Protein AF-A0AAQ5YWA2-F1 (afdb_monomer)

Organism: Amphiprion ocellaris (NCBI:txid80972)

Secondary structure (DSSP, 8-state):
-HHHHHHHHHHHHHHHHHHHHHHHHHHHHHHHHHHHHHHHHHHHHHHHHHHHHHHHHHHHSPPPPPPPHHHHHHHHHHHHHHHHHHHHHHHHHHHHHHHHHHHHHHHHHHHHHHHH--TTTS-----HHHHHHHHHHHHHHHHHHHHHHHHHHHHHHHHHHHHHHHHHHHHHHHHHHHHHHHHHHSSTT----HHHHHHHHHHHHHHHHHHHHHHHHHHHHHHHHHHHHHHHHHHTTS---------S---HHHHHHHHH--S-------HHHHHHHHHHHHHHHHHHHHHHHHHHHHHHHHHHHHHHHHHHHHHHHHHHHTTS---TT---

Foldseek 3Di:
DVVVVVVVVVVVVVVVVVVVVVVVVVVVVVVVVVVVVVVVVVVVVVVVVVVVVVVVVVVPDDDDDDDDPVVVVVVVVVVVVVVVVVVVVVVVVVVVVVVVVVVVVVVVVVVCCVVVPPPPVVPPCDPPVVVVVVVVVVVVVVVVVVVVVVVVVVVVVVVVVVVVVVVVVVVVVVVVVVVVCCVCPVPPPDPPPVVVVVVVVVVVVVVVVVVVVVVVVVVVVVVVVVVVVVVVVVVVVDDDDDDDDDPDDDDPVNVVVVVPPPDPDPPPPDPVVVVVVVVVVVVVVVVVVVVVVVVVVVVVVVVVVVVVVVVVVVVVVVCVVVVVDDDPPPDD

Structure (mmCIF, N/CA/C/O backbone):
data_AF-A0AAQ5YWA2-F1
#
_entry.id   AF-A0AAQ5YWA2-F1
#
loop_
_atom_site.group_PDB
_atom_site.id
_atom_site.type_symbol
_atom_site.label_atom_id
_atom_site.label_alt_id
_atom_site.label_comp_id
_atom_site.label_asym_id
_atom_site.label_entity_id
_atom_site.label_seq_id
_atom_site.pdbx_PDB_ins_code
_atom_site.Cartn_x
_atom_site.Cartn_y
_atom_site.Cartn_z
_atom_site.occupancy
_atom_site.B_iso_or_equiv
_atom_site.auth_seq_id
_atom_site.auth_comp_id
_atom_site.auth_asym_id
_atom_site.auth_atom_id
_atom_site.pdbx_PDB_model_num
ATOM 1 N N . PHE A 1 1 ? 13.734 -41.617 -63.891 1.00 65.50 1 PHE A N 1
ATOM 2 C CA . PHE A 1 1 ? 13.573 -40.861 -65.153 1.00 65.50 1 PHE A CA 1
ATOM 3 C C . PHE A 1 1 ? 12.430 -39.832 -65.104 1.00 65.50 1 PHE A C 1
ATOM 5 O O . PHE A 1 1 ? 12.691 -38.654 -65.305 1.00 65.50 1 PHE A O 1
ATOM 12 N N . ILE A 1 2 ? 11.191 -40.211 -64.746 1.00 79.56 2 ILE A N 1
ATOM 13 C CA . ILE A 1 2 ? 10.019 -39.297 -64.726 1.00 79.56 2 ILE A CA 1
ATOM 14 C C . ILE A 1 2 ? 10.201 -38.078 -63.795 1.00 79.56 2 ILE A C 1
ATOM 16 O O . ILE A 1 2 ? 9.966 -36.947 -64.214 1.00 79.56 2 ILE A O 1
ATOM 20 N N . LYS A 1 3 ? 10.689 -38.276 -62.558 1.00 79.38 3 LYS A N 1
ATOM 21 C CA . LYS A 1 3 ? 10.923 -37.173 -61.598 1.00 79.38 3 LYS A CA 1
ATOM 22 C C . LYS A 1 3 ? 11.904 -36.112 -62.125 1.00 79.38 3 LYS A C 1
ATOM 24 O O . LYS A 1 3 ? 11.664 -34.923 -61.953 1.00 79.38 3 LYS A O 1
ATOM 29 N N . PHE A 1 4 ? 12.961 -36.531 -62.825 1.00 88.88 4 PHE A N 1
ATOM 30 C CA . PHE A 1 4 ? 13.941 -35.623 -63.432 1.00 88.88 4 PHE A CA 1
ATOM 31 C C . PHE A 1 4 ? 13.316 -34.766 -64.542 1.00 88.88 4 PHE A C 1
ATOM 33 O O . PHE A 1 4 ? 13.533 -33.557 -64.581 1.00 88.88 4 PHE A O 1
ATOM 40 N N . LEU A 1 5 ? 12.475 -35.363 -65.395 1.00 89.06 5 LEU A N 1
ATOM 41 C CA . LEU A 1 5 ? 11.783 -34.639 -66.464 1.00 89.06 5 LEU A CA 1
ATOM 42 C C . LEU A 1 5 ? 10.826 -33.568 -65.911 1.00 89.06 5 LEU A C 1
ATOM 44 O O . LEU A 1 5 ? 10.765 -32.457 -66.438 1.00 89.06 5 LEU A O 1
ATOM 48 N N . VAL A 1 6 ? 10.116 -33.884 -64.822 1.00 91.00 6 VAL A N 1
ATOM 49 C CA . VAL A 1 6 ? 9.231 -32.937 -64.123 1.00 91.00 6 VAL A CA 1
ATOM 50 C C . VAL A 1 6 ? 10.035 -31.788 -63.510 1.00 91.00 6 VAL A C 1
ATOM 52 O O . VAL A 1 6 ? 9.660 -30.629 -63.682 1.00 91.00 6 VAL A O 1
ATOM 55 N N . CYS A 1 7 ? 11.157 -32.076 -62.844 1.00 90.44 7 CYS A N 1
ATOM 56 C CA . CYS A 1 7 ? 12.042 -31.042 -62.303 1.00 90.44 7 CYS A CA 1
ATOM 57 C C . CYS A 1 7 ? 12.620 -30.140 -63.402 1.00 90.44 7 CYS A C 1
ATOM 59 O O . CYS A 1 7 ? 12.611 -28.923 -63.239 1.00 90.44 7 CYS A O 1
ATOM 61 N N . LYS A 1 8 ? 13.045 -30.706 -64.540 1.00 93.88 8 LYS A N 1
ATOM 62 C CA . LYS A 1 8 ? 13.551 -29.934 -65.685 1.00 93.88 8 LYS A CA 1
ATOM 63 C C . LYS A 1 8 ? 12.486 -28.986 -66.245 1.00 93.88 8 LYS A C 1
ATOM 65 O O . LYS A 1 8 ? 12.762 -27.806 -66.406 1.00 93.88 8 LYS A O 1
ATOM 70 N N . ARG A 1 9 ? 11.253 -29.461 -66.464 1.00 93.62 9 ARG A N 1
ATOM 71 C CA . ARG A 1 9 ? 10.143 -28.602 -66.928 1.00 93.62 9 ARG A CA 1
ATOM 72 C C . ARG A 1 9 ? 9.796 -27.498 -65.928 1.00 93.62 9 ARG A C 1
ATOM 74 O O . ARG A 1 9 ? 9.577 -26.363 -66.333 1.00 93.62 9 ARG A O 1
ATOM 81 N N . LYS A 1 10 ? 9.783 -27.806 -64.625 1.00 94.38 10 LYS A N 1
ATOM 82 C CA . LYS A 1 10 ? 9.559 -26.799 -63.573 1.00 94.38 10 LYS A CA 1
ATOM 83 C C . LYS A 1 10 ? 10.670 -25.751 -63.536 1.00 94.38 10 LYS A C 1
ATOM 85 O O . LYS A 1 10 ? 10.382 -24.586 -63.292 1.00 94.38 10 LYS A O 1
ATOM 90 N N . LEU A 1 11 ? 11.920 -26.155 -63.756 1.00 94.50 11 LEU A N 1
ATOM 91 C CA . LEU A 1 11 ? 13.048 -25.231 -63.809 1.00 94.50 11 LEU A CA 1
ATOM 92 C C . LEU A 1 11 ? 12.944 -24.296 -65.018 1.00 94.50 11 LEU A C 1
ATOM 94 O O . LEU A 1 11 ? 13.091 -23.092 -64.845 1.00 94.50 11 LEU A O 1
ATOM 98 N N . GLU A 1 12 ? 12.643 -24.825 -66.205 1.00 94.31 12 GLU A N 1
ATOM 99 C CA . GLU A 1 12 ? 12.474 -23.999 -67.409 1.00 94.31 12 GLU A CA 1
ATOM 100 C C . GLU A 1 12 ? 11.287 -23.033 -67.281 1.00 94.31 12 GLU A C 1
ATOM 102 O O . GLU A 1 12 ? 11.454 -21.839 -67.498 1.00 94.31 12 GLU A O 1
ATOM 107 N N . SER A 1 13 ? 10.138 -23.490 -66.770 1.00 95.69 13 SER A N 1
ATOM 108 C CA . SER A 1 13 ? 8.993 -22.605 -66.500 1.00 95.69 13 SER A CA 1
ATOM 109 C C . SER A 1 13 ? 9.328 -21.486 -65.501 1.00 95.69 13 SER A C 1
ATOM 111 O O . SER A 1 13 ? 8.899 -20.347 -65.676 1.00 95.69 13 SER A O 1
ATOM 113 N N . LYS A 1 14 ? 10.141 -21.770 -64.473 1.00 96.62 14 LYS A N 1
ATOM 114 C CA . LYS A 1 14 ? 10.613 -20.739 -63.534 1.00 96.62 14 LYS A CA 1
ATOM 115 C C . LYS A 1 14 ? 11.585 -19.753 -64.182 1.00 96.62 14 LYS A C 1
ATOM 117 O O . LYS A 1 14 ? 11.526 -18.571 -63.859 1.00 96.62 14 LYS A O 1
ATOM 122 N N . LYS A 1 15 ? 12.466 -20.210 -65.077 1.00 95.75 15 LYS A N 1
ATOM 123 C CA . LYS A 1 15 ? 13.364 -19.324 -65.836 1.00 95.75 15 LYS A CA 1
ATOM 124 C C . LYS A 1 15 ? 12.573 -18.391 -66.750 1.00 95.75 15 LYS A C 1
ATOM 126 O O . LYS A 1 15 ? 12.855 -17.199 -66.773 1.00 95.75 15 LYS A O 1
ATOM 131 N N . GLU A 1 16 ? 11.566 -18.911 -67.448 1.00 95.88 16 GLU A N 1
ATOM 132 C CA . GLU A 1 16 ? 10.677 -18.106 -68.292 1.00 95.88 16 GLU A CA 1
ATOM 133 C C . GLU A 1 16 ? 9.903 -17.071 -67.466 1.00 95.88 16 GLU A C 1
ATOM 135 O O . GLU A 1 16 ? 9.884 -15.896 -67.829 1.00 95.88 16 GLU A O 1
ATOM 140 N N . ALA A 1 17 ? 9.353 -17.467 -66.312 1.00 96.62 17 ALA A N 1
ATOM 141 C CA . ALA A 1 17 ? 8.679 -16.543 -65.399 1.00 96.62 17 ALA A CA 1
ATOM 142 C C . ALA A 1 17 ? 9.616 -15.433 -64.890 1.00 96.62 17 ALA A C 1
ATOM 144 O O . ALA A 1 17 ? 9.227 -14.269 -64.861 1.00 96.62 17 ALA A O 1
ATOM 145 N N . LEU A 1 18 ? 10.866 -15.763 -64.541 1.00 94.56 18 LEU A N 1
ATOM 146 C CA . LEU A 1 18 ? 11.867 -14.764 -64.151 1.00 94.56 18 LEU A CA 1
ATOM 147 C C . LEU A 1 18 ? 12.192 -13.792 -65.290 1.00 94.56 18 LEU A C 1
ATOM 149 O O . LEU A 1 18 ? 12.379 -12.605 -65.042 1.00 94.56 18 LEU A O 1
ATOM 153 N N . LEU A 1 19 ? 12.234 -14.273 -66.533 1.00 96.38 19 LEU A N 1
ATOM 154 C CA . LEU A 1 19 ? 12.505 -13.437 -67.701 1.00 96.38 19 LEU A CA 1
ATOM 155 C C . LEU A 1 19 ? 11.346 -12.463 -67.969 1.00 96.38 19 LEU A C 1
ATOM 157 O O . LEU A 1 19 ? 11.588 -11.299 -68.281 1.00 96.38 19 LEU A O 1
ATOM 161 N N . ILE A 1 20 ? 10.099 -12.913 -67.792 1.00 96.94 20 ILE A N 1
ATOM 162 C CA . ILE A 1 20 ? 8.907 -12.053 -67.872 1.00 96.94 20 ILE A CA 1
ATOM 163 C C . ILE A 1 20 ? 8.950 -10.985 -66.774 1.00 96.94 20 ILE A C 1
ATOM 165 O O . ILE A 1 20 ? 8.874 -9.801 -67.086 1.00 96.94 20 ILE A O 1
ATOM 169 N N . LEU A 1 21 ? 9.174 -11.383 -65.519 1.00 95.88 21 LEU A N 1
ATOM 170 C CA . LEU A 1 21 ? 9.256 -10.447 -64.393 1.00 95.88 21 LEU A CA 1
ATOM 171 C C . LEU A 1 21 ? 10.398 -9.435 -64.551 1.00 95.88 21 LEU A C 1
ATOM 173 O O . LEU A 1 21 ? 10.239 -8.273 -64.192 1.00 95.88 21 LEU A O 1
ATOM 177 N N . SER A 1 22 ? 11.539 -9.845 -65.113 1.00 94.81 22 SER A N 1
ATOM 178 C CA . SER A 1 22 ? 12.639 -8.923 -65.413 1.00 94.81 22 SER A CA 1
ATOM 179 C C . SER A 1 22 ? 12.220 -7.869 -66.438 1.00 94.81 22 SER A C 1
ATOM 181 O O . SER A 1 22 ? 12.498 -6.692 -66.241 1.00 94.81 22 SER A O 1
ATOM 183 N N . LYS A 1 23 ? 11.511 -8.269 -67.503 1.00 96.75 23 LYS A N 1
ATOM 184 C CA . LYS A 1 23 ? 10.999 -7.328 -68.510 1.00 96.75 23 LYS A CA 1
ATOM 185 C C . LYS A 1 23 ? 9.967 -6.367 -67.921 1.00 96.75 23 LYS A C 1
ATOM 187 O O . LYS A 1 23 ? 10.030 -5.177 -68.203 1.00 96.75 23 LYS A O 1
ATOM 192 N N . GLU A 1 24 ? 9.052 -6.874 -67.094 1.00 96.88 24 GLU A N 1
ATOM 193 C CA . GLU A 1 24 ? 8.046 -6.053 -66.409 1.00 96.88 24 GLU A CA 1
ATOM 194 C C . GLU A 1 24 ? 8.689 -5.050 -65.441 1.00 96.88 24 GLU A C 1
ATOM 196 O O . GLU A 1 24 ? 8.259 -3.896 -65.351 1.00 96.88 24 GLU A O 1
ATOM 201 N N . LEU A 1 25 ? 9.758 -5.460 -64.751 1.00 95.19 25 LEU A N 1
ATOM 202 C CA . LEU A 1 25 ? 10.535 -4.585 -63.881 1.00 95.19 25 LEU A CA 1
ATOM 203 C C . LEU A 1 25 ? 11.218 -3.468 -64.679 1.00 95.19 25 LEU A C 1
ATOM 205 O O . LEU A 1 25 ? 11.165 -2.312 -64.258 1.00 95.19 25 LEU A O 1
ATOM 209 N N . ASP A 1 26 ? 11.812 -3.791 -65.828 1.00 95.50 26 ASP A N 1
ATOM 210 C CA . ASP A 1 26 ? 12.453 -2.801 -66.697 1.00 95.50 26 ASP A CA 1
ATOM 211 C C . ASP A 1 26 ? 11.437 -1.772 -67.215 1.00 95.50 26 ASP A C 1
ATOM 213 O O . ASP A 1 26 ? 11.699 -0.568 -67.172 1.00 95.50 26 ASP A O 1
ATOM 217 N N . THR A 1 27 ? 10.241 -2.210 -67.626 1.00 96.06 27 THR A N 1
ATOM 218 C CA . THR A 1 27 ? 9.158 -1.291 -68.019 1.00 96.06 27 THR A CA 1
ATOM 219 C C . THR A 1 27 ? 8.698 -0.409 -66.860 1.00 96.06 27 THR A C 1
ATOM 221 O O . THR A 1 27 ? 8.610 0.807 -67.024 1.00 96.06 27 THR A O 1
ATOM 224 N N . CYS A 1 28 ? 8.509 -0.971 -65.660 1.00 94.69 28 CYS A N 1
ATOM 225 C CA . CYS A 1 28 ? 8.139 -0.191 -64.473 1.00 94.69 28 CYS A CA 1
ATOM 226 C C . CYS A 1 28 ? 9.194 0.877 -64.133 1.00 94.69 28 CYS A C 1
ATOM 228 O O . CYS A 1 28 ? 8.865 1.987 -63.707 1.00 94.69 28 CYS A O 1
ATOM 230 N N . GLN A 1 29 ? 10.480 0.556 -64.307 1.00 92.12 29 GLN A N 1
ATOM 231 C CA . GLN A 1 29 ? 11.566 1.509 -64.076 1.00 92.12 29 GLN A CA 1
ATOM 232 C C . GLN A 1 29 ? 11.548 2.649 -65.098 1.00 92.12 29 GLN A C 1
ATOM 234 O O . GLN A 1 29 ? 11.692 3.809 -64.705 1.00 92.12 29 GLN A O 1
ATOM 239 N N . GLN A 1 30 ? 11.314 2.344 -66.376 1.00 95.88 30 GLN A N 1
ATOM 240 C CA . GLN A 1 30 ? 11.194 3.358 -67.426 1.00 95.88 30 GLN A CA 1
ATOM 241 C C . GLN A 1 30 ? 10.011 4.300 -67.178 1.00 95.88 30 GLN A C 1
ATOM 243 O O . GLN A 1 30 ? 10.173 5.518 -67.267 1.00 95.88 30 GLN A O 1
ATOM 248 N N . GLU A 1 31 ? 8.845 3.765 -66.810 1.00 96.19 31 GLU A N 1
ATOM 249 C CA . GLU A 1 31 ? 7.662 4.566 -66.472 1.00 96.19 31 GLU A CA 1
ATOM 250 C C . GLU A 1 31 ? 7.929 5.494 -65.282 1.00 96.19 31 GLU A C 1
ATOM 252 O O . GLU A 1 31 ? 7.675 6.700 -65.351 1.00 96.19 31 GLU A O 1
ATOM 257 N N . ARG A 1 32 ? 8.526 4.969 -64.204 1.00 96.31 32 ARG A N 1
ATOM 258 C CA . ARG A 1 32 ? 8.934 5.771 -63.041 1.00 96.31 32 ARG A CA 1
ATOM 259 C C . ARG A 1 32 ? 9.845 6.928 -63.453 1.00 96.31 32 ARG A C 1
ATOM 261 O O . ARG A 1 32 ? 9.664 8.055 -62.981 1.00 96.31 32 ARG A O 1
ATOM 268 N N . ASP A 1 33 ? 10.829 6.659 -64.302 1.00 96.00 33 ASP A N 1
ATOM 269 C CA . ASP A 1 33 ? 11.807 7.662 -64.715 1.00 96.00 33 ASP A CA 1
ATOM 270 C C . ASP A 1 33 ? 11.173 8.730 -65.620 1.00 96.00 33 ASP A C 1
ATOM 272 O O . ASP A 1 33 ? 11.456 9.922 -65.451 1.00 96.00 33 ASP A O 1
ATOM 276 N N . GLN A 1 34 ? 10.225 8.349 -66.483 1.00 97.00 34 GLN A N 1
ATOM 277 C CA . GLN A 1 34 ? 9.410 9.297 -67.247 1.00 97.00 34 GLN A CA 1
ATOM 278 C C . GLN A 1 34 ? 8.560 10.197 -66.340 1.00 97.00 34 GLN A C 1
ATOM 280 O O . GLN A 1 34 ? 8.584 11.423 -66.494 1.00 97.00 34 GLN A O 1
ATOM 285 N N . TYR A 1 35 ? 7.854 9.632 -65.356 1.00 96.06 35 TYR A N 1
ATOM 286 C CA . TYR A 1 35 ? 7.046 10.428 -64.426 1.00 96.06 35 TYR A CA 1
ATOM 287 C C . TYR A 1 35 ? 7.898 11.394 -63.602 1.00 96.06 35 TYR A C 1
ATOM 289 O O . TYR A 1 35 ? 7.518 12.550 -63.395 1.00 96.06 35 TYR A O 1
ATOM 297 N N . LYS A 1 36 ? 9.087 10.959 -63.177 1.00 96.31 36 LYS A N 1
ATOM 298 C CA . LYS A 1 36 ? 10.039 11.812 -62.461 1.00 96.31 36 LYS A CA 1
ATOM 299 C C . LYS A 1 36 ? 10.497 12.992 -63.321 1.00 96.31 36 LYS A C 1
ATOM 301 O O . LYS A 1 36 ? 1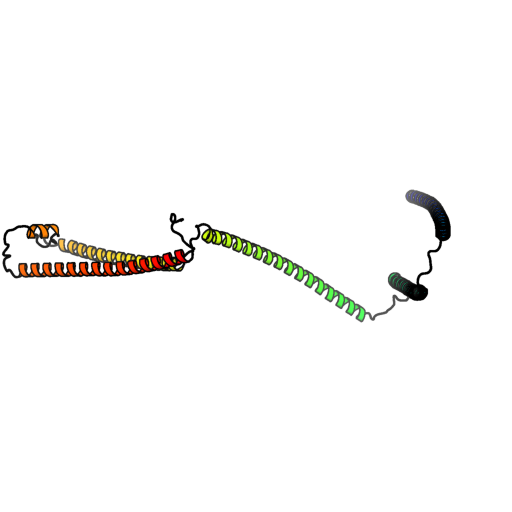0.560 14.119 -62.825 1.00 96.31 36 LYS A O 1
ATOM 306 N N . LEU A 1 37 ? 10.776 12.759 -64.605 1.00 96.62 37 LEU A N 1
ATOM 307 C CA . LEU A 1 37 ? 11.138 13.820 -65.543 1.00 96.62 37 LEU A CA 1
ATOM 308 C C . LEU A 1 37 ? 9.988 14.820 -65.733 1.00 96.62 37 LEU A C 1
ATOM 310 O O . LEU A 1 37 ? 10.206 16.028 -65.630 1.00 96.62 37 LEU A O 1
ATOM 314 N N . MET A 1 38 ? 8.763 14.334 -65.941 1.00 96.12 38 MET A N 1
ATOM 315 C CA . MET A 1 38 ? 7.580 15.182 -66.119 1.00 96.12 38 MET A CA 1
ATOM 316 C C . MET A 1 38 ? 7.309 16.054 -64.882 1.00 96.12 38 MET A C 1
ATOM 318 O O . MET A 1 38 ? 7.043 17.252 -65.007 1.00 96.12 38 MET A O 1
ATOM 322 N N . ALA A 1 39 ? 7.444 15.486 -63.680 1.00 93.25 39 ALA A N 1
ATOM 323 C CA . ALA A 1 39 ? 7.298 16.225 -62.427 1.00 93.25 39 ALA A CA 1
ATOM 324 C C . ALA A 1 39 ? 8.344 17.346 -62.288 1.00 93.25 39 ALA A C 1
ATOM 326 O O . ALA A 1 39 ? 8.015 18.456 -61.858 1.00 93.25 39 ALA A O 1
ATOM 327 N N . ASN A 1 40 ? 9.592 17.085 -62.691 1.00 94.00 40 ASN A N 1
ATOM 328 C CA . ASN A 1 40 ? 10.654 18.091 -62.676 1.00 94.00 40 ASN A CA 1
ATOM 329 C C . ASN A 1 40 ? 10.377 19.227 -63.669 1.00 94.00 40 ASN A C 1
ATOM 331 O O . ASN A 1 40 ? 10.446 20.394 -63.286 1.00 94.00 40 ASN A O 1
ATOM 335 N N . GLN A 1 41 ? 9.968 18.905 -64.899 1.00 95.06 41 GLN A N 1
ATOM 336 C CA . GLN A 1 41 ? 9.602 19.913 -65.901 1.00 95.06 41 GLN A CA 1
ATOM 337 C C . GLN A 1 41 ? 8.435 20.794 -65.433 1.00 95.06 41 GLN A C 1
ATOM 339 O O . GLN A 1 41 ? 8.458 22.016 -65.603 1.00 95.06 41 GLN A O 1
ATOM 344 N N . LEU A 1 42 ? 7.414 20.201 -64.803 1.00 93.94 42 LEU A N 1
ATOM 345 C CA . LEU A 1 42 ? 6.287 20.955 -64.254 1.00 93.94 42 LEU A CA 1
ATOM 346 C C . LEU A 1 42 ? 6.734 21.889 -63.119 1.00 93.94 42 LEU A C 1
ATOM 348 O O . LEU A 1 42 ? 6.318 23.050 -63.066 1.00 93.94 42 LEU A O 1
ATOM 352 N N . ARG A 1 43 ? 7.620 21.406 -62.239 1.00 92.94 43 ARG A N 1
ATOM 353 C CA . ARG A 1 43 ? 8.192 22.199 -61.144 1.00 92.94 43 ARG A CA 1
ATOM 354 C C . ARG A 1 43 ? 8.990 23.393 -61.672 1.00 92.94 43 ARG A C 1
ATOM 356 O O . ARG A 1 43 ? 8.816 24.497 -61.156 1.00 92.94 43 ARG A O 1
ATOM 363 N N . GLU A 1 44 ? 9.812 23.206 -62.702 1.00 92.62 44 GLU A N 1
ATOM 364 C CA . GLU A 1 44 ? 10.573 24.291 -63.336 1.00 92.62 44 GLU A CA 1
ATOM 365 C C . GLU A 1 44 ? 9.657 25.346 -63.961 1.00 92.62 44 GLU A C 1
ATOM 367 O O . GLU A 1 44 ? 9.824 26.541 -63.703 1.00 92.62 44 GLU A O 1
ATOM 372 N N . ARG A 1 45 ? 8.628 24.921 -64.708 1.00 93.19 45 ARG A N 1
ATOM 373 C CA . ARG A 1 45 ? 7.633 25.844 -65.279 1.00 93.19 45 ARG A CA 1
ATOM 374 C C . ARG A 1 45 ? 6.933 26.659 -64.196 1.00 93.19 45 ARG A C 1
ATOM 376 O O . ARG A 1 45 ? 6.809 27.876 -64.332 1.00 93.19 45 ARG A O 1
ATOM 383 N N . HIS A 1 46 ? 6.521 26.014 -63.105 1.00 92.50 46 HIS A N 1
ATOM 384 C CA . HIS A 1 46 ? 5.869 26.697 -61.990 1.00 92.50 46 HIS A CA 1
ATOM 385 C C . HIS A 1 46 ? 6.799 27.720 -61.319 1.00 92.50 46 HIS A C 1
ATOM 387 O O . HIS A 1 46 ? 6.388 28.848 -61.041 1.00 92.50 46 HIS A O 1
ATOM 393 N N . GLN A 1 47 ? 8.072 27.372 -61.102 1.00 90.12 47 GLN A N 1
ATOM 394 C CA . GLN A 1 47 ? 9.059 28.307 -60.556 1.00 90.12 47 GLN A CA 1
ATOM 395 C C . GLN A 1 47 ? 9.314 29.498 -61.488 1.00 90.12 47 GLN A C 1
ATOM 397 O O . GLN A 1 47 ? 9.385 30.634 -61.012 1.00 90.12 47 GLN A O 1
ATOM 402 N N . GLY A 1 48 ? 9.404 29.266 -62.800 1.00 89.44 48 GLY A N 1
ATOM 403 C CA . GLY A 1 48 ? 9.538 30.329 -63.797 1.00 89.44 48 GLY A CA 1
ATOM 404 C C . GLY A 1 48 ? 8.352 31.296 -63.778 1.00 89.44 48 GLY A C 1
ATOM 405 O O . GLY A 1 48 ? 8.543 32.511 -63.758 1.00 89.44 48 GLY A O 1
ATOM 406 N N . LEU A 1 49 ? 7.127 30.770 -63.694 1.00 87.81 49 LEU A N 1
ATOM 407 C CA . LEU A 1 49 ? 5.911 31.582 -63.606 1.00 87.81 49 LEU A CA 1
ATOM 408 C C . LEU A 1 49 ? 5.865 32.402 -62.308 1.00 87.81 49 LEU A C 1
ATOM 410 O O . LEU A 1 49 ? 5.551 33.590 -62.329 1.00 87.81 49 LEU A O 1
ATOM 414 N N . LYS A 1 50 ? 6.257 31.793 -61.183 1.00 87.25 50 LYS A N 1
ATOM 415 C CA . LYS A 1 50 ? 6.338 32.461 -59.878 1.00 87.25 50 LYS A CA 1
ATOM 416 C C . LYS A 1 50 ? 7.351 33.609 -59.874 1.00 87.25 50 LYS A C 1
ATOM 418 O O . LYS A 1 50 ? 7.087 34.632 -59.247 1.00 87.25 50 LYS A O 1
ATOM 423 N N . LYS A 1 51 ? 8.490 33.462 -60.563 1.00 87.00 51 LYS A N 1
ATOM 424 C CA . LYS A 1 51 ? 9.468 34.551 -60.740 1.00 87.00 51 LYS A CA 1
ATOM 425 C C . LYS A 1 51 ? 8.878 35.701 -61.554 1.00 87.00 51 LYS A C 1
ATOM 427 O O . LYS A 1 51 ? 8.874 36.823 -61.061 1.00 87.00 51 LYS A O 1
ATOM 432 N N . LYS A 1 52 ? 8.274 35.409 -62.712 1.00 85.75 52 LYS A N 1
ATOM 433 C CA . LYS A 1 52 ? 7.608 36.425 -63.547 1.00 85.75 52 LYS A CA 1
ATOM 434 C C . LYS A 1 52 ? 6.515 37.182 -62.786 1.00 85.75 52 LYS A C 1
ATOM 436 O O . LYS A 1 52 ? 6.420 38.396 -62.896 1.00 85.75 52 LYS A O 1
ATOM 441 N N . TYR A 1 53 ? 5.724 36.483 -61.969 1.00 78.25 53 TYR A N 1
ATOM 442 C CA . TYR A 1 53 ? 4.687 37.111 -61.144 1.00 78.25 53 TYR A CA 1
ATOM 443 C C . TYR A 1 53 ? 5.273 38.045 -60.073 1.00 78.25 53 TYR A C 1
ATOM 445 O O . TYR A 1 53 ? 4.747 39.130 -59.844 1.00 78.25 53 TYR A O 1
ATOM 453 N N . ARG A 1 54 ? 6.396 37.667 -59.442 1.00 77.88 54 ARG A N 1
ATOM 454 C CA . ARG A 1 54 ? 7.109 38.538 -58.490 1.00 77.88 54 ARG A CA 1
ATOM 455 C C . ARG A 1 54 ? 7.701 39.774 -59.162 1.00 77.88 54 ARG A C 1
ATOM 457 O O . ARG A 1 54 ? 7.626 40.852 -58.586 1.00 77.88 54 ARG A O 1
ATOM 464 N N . GLU A 1 55 ? 8.262 39.622 -60.357 1.00 77.31 55 GLU A N 1
ATOM 465 C CA . GLU A 1 55 ? 8.785 40.743 -61.148 1.00 77.31 55 GLU A CA 1
ATOM 466 C C . GLU A 1 55 ? 7.664 41.706 -61.565 1.00 77.31 55 GLU A C 1
ATOM 468 O O . GLU A 1 55 ? 7.832 42.916 -61.435 1.00 77.31 55 GLU A O 1
ATOM 473 N N . LEU A 1 56 ? 6.488 41.194 -61.954 1.00 75.75 56 LEU A N 1
ATOM 474 C CA . LEU A 1 56 ? 5.313 42.030 -62.229 1.00 75.75 56 LEU A CA 1
ATOM 475 C C . LEU A 1 56 ? 4.841 42.799 -60.987 1.00 75.75 56 LEU A C 1
ATOM 477 O O . LEU A 1 56 ? 4.556 43.988 -61.081 1.00 75.75 56 LEU A O 1
ATOM 481 N N . ILE A 1 57 ? 4.778 42.140 -59.823 1.00 71.75 57 ILE A N 1
ATOM 482 C CA . ILE A 1 57 ? 4.413 42.794 -58.555 1.00 71.75 57 ILE A CA 1
ATOM 483 C C . ILE A 1 57 ? 5.407 43.910 -58.216 1.00 71.75 57 ILE A C 1
ATOM 485 O O . ILE A 1 57 ? 4.987 44.988 -57.814 1.00 71.75 57 ILE A O 1
ATOM 489 N N . LEU A 1 58 ? 6.708 43.677 -58.406 1.00 66.75 58 LEU A N 1
ATOM 490 C CA . LEU A 1 58 ? 7.740 44.695 -58.187 1.00 66.75 58 LEU A CA 1
ATOM 491 C C . LEU A 1 58 ? 7.588 45.899 -59.129 1.00 66.75 58 LEU A C 1
ATOM 493 O O . LEU A 1 58 ? 7.890 47.014 -58.718 1.00 66.75 58 LEU A O 1
ATOM 497 N N . PHE A 1 59 ? 7.095 45.694 -60.353 1.00 64.31 59 PHE A N 1
ATOM 498 C CA . PHE A 1 59 ? 6.853 46.775 -61.314 1.00 64.31 59 PHE A CA 1
ATOM 499 C C . PHE A 1 59 ? 5.545 47.544 -61.049 1.00 64.31 59 PHE A C 1
ATOM 501 O O . PHE A 1 59 ? 5.441 48.717 -61.397 1.00 64.31 59 PHE A O 1
ATOM 508 N N . LEU A 1 60 ? 4.547 46.906 -60.421 1.00 62.97 60 LEU A N 1
ATOM 509 C CA . LEU A 1 60 ? 3.250 47.516 -60.094 1.00 62.97 60 LEU A CA 1
ATOM 510 C C . LEU A 1 60 ? 3.241 48.345 -58.800 1.00 62.97 60 LEU A C 1
ATOM 512 O O . LEU A 1 60 ? 2.228 48.981 -58.516 1.00 62.97 60 LEU A O 1
ATOM 516 N N . ILE A 1 61 ? 4.317 48.342 -58.008 1.00 59.50 61 ILE A N 1
ATOM 517 C CA . ILE A 1 61 ? 4.409 49.121 -56.766 1.00 59.50 61 ILE A CA 1
ATOM 518 C C . ILE A 1 61 ? 5.128 50.447 -57.070 1.00 59.50 61 ILE A C 1
ATOM 520 O O . ILE A 1 61 ? 6.344 50.437 -57.272 1.00 59.50 61 ILE A O 1
ATOM 524 N N . PRO A 1 62 ? 4.441 51.608 -57.072 1.00 55.00 62 PRO A N 1
ATOM 525 C CA . PRO A 1 62 ? 5.123 52.895 -57.077 1.00 55.00 62 PRO A CA 1
ATOM 526 C C . PRO A 1 62 ? 5.892 53.034 -55.760 1.00 55.00 62 PRO A C 1
ATOM 528 O O . PRO A 1 62 ? 5.327 52.839 -54.683 1.00 55.00 62 PRO A O 1
ATOM 531 N N . SER A 1 63 ? 7.187 53.344 -55.842 1.00 58.94 63 SER A N 1
ATOM 532 C CA . SER A 1 63 ? 8.043 53.511 -54.662 1.00 58.94 63 SER A CA 1
ATOM 533 C C . SER A 1 63 ? 7.455 54.548 -53.689 1.00 58.94 63 SER A C 1
ATOM 535 O O . SER A 1 63 ? 7.218 55.684 -54.106 1.00 58.94 63 SER A O 1
ATOM 537 N N . PRO A 1 64 ? 7.267 54.221 -52.395 1.00 54.19 64 PRO A N 1
ATOM 538 C CA . PRO A 1 64 ? 6.922 55.211 -51.376 1.00 54.19 64 PRO A CA 1
ATOM 539 C C . PRO A 1 64 ? 8.148 56.089 -51.014 1.00 54.19 64 PRO A C 1
ATOM 541 O O . PRO A 1 64 ? 9.281 55.720 -51.347 1.00 54.19 64 PRO A O 1
ATOM 544 N N . PRO A 1 65 ? 7.945 57.268 -50.384 1.00 55.56 65 PRO A N 1
ATOM 545 C CA . PRO A 1 65 ? 8.970 58.307 -50.219 1.00 55.56 65 PRO A CA 1
ATOM 546 C C . PRO A 1 65 ? 10.095 57.895 -49.248 1.00 55.56 65 PRO A C 1
ATOM 548 O O . PRO A 1 65 ? 9.911 56.981 -48.440 1.00 55.56 65 PRO A O 1
ATOM 551 N N . PRO A 1 66 ? 11.272 58.553 -49.301 1.00 53.16 66 PRO A N 1
ATOM 552 C CA . PRO A 1 66 ? 12.456 58.106 -48.572 1.00 53.16 66 PRO A CA 1
ATOM 553 C C . PRO A 1 66 ? 12.309 58.317 -47.057 1.00 53.16 66 PRO A C 1
ATOM 555 O O . PRO A 1 66 ? 12.236 59.444 -46.573 1.00 53.16 66 PRO A O 1
ATOM 558 N N . ALA A 1 67 ? 12.320 57.219 -46.300 1.00 57.62 67 ALA A N 1
ATOM 559 C CA . ALA A 1 67 ? 12.558 57.215 -44.854 1.00 57.62 67 ALA A CA 1
ATOM 560 C C . ALA A 1 67 ? 14.075 57.396 -44.566 1.00 57.62 67 ALA A C 1
ATOM 562 O O . ALA A 1 67 ? 14.889 57.218 -45.480 1.00 57.62 67 ALA A O 1
ATOM 563 N N . PRO A 1 68 ? 14.501 57.773 -43.341 1.00 53.88 68 PRO A N 1
ATOM 564 C CA . PRO A 1 68 ? 15.831 58.331 -43.093 1.00 53.88 68 PRO A CA 1
ATOM 565 C C . PRO A 1 68 ? 16.929 57.326 -43.461 1.00 53.88 68 PRO A C 1
ATOM 567 O O . PRO A 1 68 ? 17.030 56.242 -42.880 1.00 53.88 68 PRO A O 1
ATOM 570 N N . GLN A 1 69 ? 17.761 57.702 -44.438 1.00 59.22 69 GLN A N 1
ATOM 571 C CA . GLN A 1 69 ? 18.750 56.838 -45.101 1.00 59.22 69 GLN A CA 1
ATOM 572 C C . GLN A 1 69 ? 19.730 56.155 -44.131 1.00 59.22 69 GLN A C 1
ATOM 574 O O . GLN A 1 69 ? 20.251 55.084 -44.438 1.00 59.22 69 GLN A O 1
ATOM 579 N N . VAL A 1 70 ? 19.934 56.723 -42.939 1.00 58.09 70 VAL A N 1
ATOM 580 C CA . VAL A 1 70 ? 20.840 56.186 -41.914 1.00 58.09 70 VAL A CA 1
ATOM 581 C C . VAL A 1 70 ? 20.331 54.860 -41.323 1.00 58.09 70 VAL A C 1
ATOM 583 O O . VAL A 1 70 ? 21.137 53.985 -41.021 1.00 58.09 70 VAL A O 1
ATOM 586 N N . ASN A 1 71 ? 19.010 54.652 -41.230 1.00 67.88 71 ASN A N 1
ATOM 587 C CA . ASN A 1 71 ? 18.440 53.451 -40.599 1.00 67.88 71 ASN A CA 1
ATOM 588 C C . ASN A 1 71 ? 18.272 52.282 -41.592 1.00 67.88 71 ASN A C 1
ATOM 590 O O . ASN A 1 71 ? 18.560 51.129 -41.277 1.00 67.88 71 ASN A O 1
ATOM 594 N N . LEU A 1 72 ? 17.891 52.580 -42.840 1.00 73.62 72 LEU A N 1
ATOM 595 C CA . LEU A 1 72 ? 17.765 51.564 -43.891 1.00 73.62 72 LEU A CA 1
ATOM 596 C C . LEU A 1 72 ? 19.132 51.037 -44.347 1.00 73.62 72 LEU A C 1
ATOM 598 O O . LEU A 1 72 ? 19.287 49.834 -44.545 1.00 73.62 72 LEU A O 1
ATOM 602 N N . ALA A 1 73 ? 20.138 51.909 -44.481 1.00 78.62 73 ALA A N 1
ATOM 603 C CA . ALA A 1 73 ? 21.485 51.478 -44.847 1.00 78.62 73 ALA A CA 1
ATOM 604 C C . ALA A 1 73 ? 22.093 50.550 -43.782 1.00 78.62 73 ALA A C 1
ATOM 606 O O . ALA A 1 73 ? 22.716 49.549 -44.137 1.00 78.62 73 ALA A O 1
ATOM 607 N N . GLN A 1 74 ? 21.872 50.838 -42.493 1.00 81.25 74 GLN A N 1
ATOM 608 C CA . GLN A 1 74 ? 22.305 49.960 -41.406 1.00 81.25 74 GLN A CA 1
ATOM 609 C C . GLN A 1 74 ? 21.566 48.619 -41.445 1.00 81.25 74 GLN A C 1
ATOM 611 O O . GLN A 1 74 ? 22.218 47.582 -41.483 1.00 81.25 74 GLN A O 1
ATOM 616 N N . LEU A 1 75 ? 20.234 48.624 -41.570 1.00 82.88 75 LEU A N 1
ATOM 617 C CA . LEU A 1 75 ? 19.443 47.392 -41.647 1.00 82.88 75 LEU A CA 1
ATOM 618 C C . LEU A 1 75 ? 19.843 46.510 -42.843 1.00 82.88 75 LEU A C 1
ATOM 620 O O . LEU A 1 75 ? 19.894 45.285 -42.726 1.00 82.88 75 LEU A O 1
ATOM 624 N N . LEU A 1 76 ? 20.164 47.121 -43.989 1.00 85.12 76 LEU A N 1
ATOM 625 C CA . LEU A 1 76 ? 20.661 46.413 -45.168 1.00 85.12 76 LEU A CA 1
ATOM 626 C C . LEU A 1 76 ? 22.057 45.825 -44.935 1.00 85.12 76 LEU A C 1
ATOM 628 O O . LEU A 1 76 ? 22.280 44.670 -45.306 1.00 85.12 76 LEU A O 1
ATOM 632 N N . ARG A 1 77 ? 22.972 46.566 -44.294 1.00 86.31 77 ARG A N 1
ATOM 633 C CA . ARG A 1 77 ? 24.291 46.044 -43.895 1.00 86.31 77 ARG A CA 1
ATOM 634 C C . ARG A 1 77 ? 24.150 44.865 -42.938 1.00 86.31 77 ARG A C 1
ATOM 636 O O . ARG A 1 77 ? 24.675 43.800 -43.247 1.00 86.31 77 ARG A O 1
ATOM 643 N N . ASP A 1 78 ? 23.343 45.005 -41.892 1.00 87.88 78 ASP A N 1
ATOM 644 C CA . ASP A 1 78 ? 23.092 43.949 -40.908 1.00 87.88 78 ASP A CA 1
ATOM 645 C C . ASP A 1 78 ? 22.428 42.725 -41.555 1.00 87.88 78 ASP A C 1
ATOM 647 O O . ASP A 1 78 ? 22.727 41.586 -41.205 1.00 87.88 78 ASP A O 1
ATOM 651 N N . SER A 1 79 ? 21.520 42.928 -42.519 1.00 87.56 79 SER A N 1
ATOM 652 C CA . SER A 1 79 ? 20.900 41.824 -43.265 1.00 87.56 79 SER A CA 1
ATOM 653 C C . SER A 1 79 ? 21.905 41.095 -44.159 1.00 87.56 79 SER A C 1
ATOM 655 O O . SER A 1 79 ? 21.869 39.869 -44.255 1.00 87.56 79 SER A O 1
ATOM 657 N N . ARG A 1 80 ? 22.837 41.832 -44.779 1.00 91.31 80 ARG A N 1
ATOM 658 C CA . ARG A 1 80 ? 23.896 41.275 -45.626 1.00 91.31 80 ARG A CA 1
ATOM 659 C C . ARG A 1 80 ? 24.937 40.535 -44.793 1.00 91.31 80 ARG A C 1
ATOM 661 O O . ARG A 1 80 ? 25.453 39.520 -45.24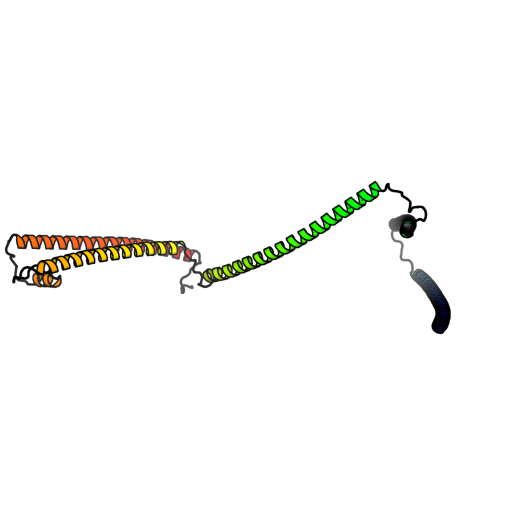7 1.00 91.31 80 ARG A O 1
ATOM 668 N N . GLU A 1 81 ? 25.236 41.026 -43.599 1.00 92.19 81 GLU A N 1
ATOM 669 C CA . GLU A 1 81 ? 26.146 40.385 -42.653 1.00 92.19 81 GLU A CA 1
ATOM 670 C C . GLU A 1 81 ? 25.542 39.101 -42.081 1.00 92.19 81 GLU A C 1
ATOM 672 O O . GLU A 1 81 ? 26.172 38.051 -42.171 1.00 92.19 81 GLU A O 1
ATOM 677 N N . ARG A 1 82 ? 24.267 39.129 -41.670 1.00 91.44 82 ARG A N 1
ATOM 678 C CA . ARG A 1 82 ? 23.516 37.915 -41.305 1.00 91.44 82 ARG A CA 1
ATOM 679 C C . ARG A 1 82 ? 23.456 36.900 -42.445 1.00 91.44 82 ARG A C 1
ATOM 681 O O . ARG A 1 82 ? 23.627 35.709 -42.217 1.00 91.44 82 ARG A O 1
ATOM 688 N N . ALA A 1 83 ? 23.259 37.349 -43.685 1.00 91.00 83 ALA A N 1
ATOM 689 C CA . ALA A 1 83 ? 23.272 36.457 -44.844 1.00 91.00 83 ALA A CA 1
ATOM 690 C C . ALA A 1 83 ? 24.653 35.821 -45.091 1.00 91.00 83 ALA A C 1
ATOM 692 O O . ALA A 1 83 ? 24.718 34.675 -45.529 1.00 91.00 83 ALA A O 1
ATOM 693 N N . LYS A 1 84 ? 25.753 36.535 -44.808 1.00 94.38 84 LYS A N 1
ATOM 694 C CA . LYS A 1 84 ? 27.113 35.977 -44.877 1.00 94.38 84 LYS A CA 1
ATOM 695 C C . LYS A 1 84 ? 27.361 34.953 -43.770 1.00 94.38 84 LYS A C 1
ATOM 697 O O . LYS A 1 84 ? 27.820 33.865 -44.088 1.00 94.38 84 LYS A O 1
ATOM 702 N N . GLN A 1 85 ? 26.991 35.272 -42.530 1.00 94.19 85 GLN A N 1
ATOM 703 C CA . GLN A 1 85 ? 27.104 34.355 -41.389 1.00 94.19 85 GLN A CA 1
ATOM 704 C C . GLN A 1 85 ? 26.330 33.059 -41.649 1.00 94.19 85 GLN A C 1
ATOM 706 O O . GLN A 1 85 ? 26.898 31.977 -41.579 1.00 94.19 85 GLN A O 1
ATOM 711 N N . LEU A 1 86 ? 25.074 33.161 -42.094 1.00 93.75 86 LEU A N 1
ATOM 712 C CA . LEU A 1 86 ? 24.276 31.993 -42.474 1.00 93.75 86 LEU A CA 1
ATOM 713 C C . LEU A 1 86 ? 24.902 31.203 -43.632 1.00 93.75 86 LEU A C 1
ATOM 715 O O . LEU A 1 86 ? 24.807 29.980 -43.668 1.00 93.75 86 LEU A O 1
ATOM 719 N N . ALA A 1 87 ? 25.544 31.868 -44.597 1.00 94.50 87 ALA A N 1
ATOM 720 C CA . ALA A 1 87 ? 26.232 31.176 -45.686 1.00 94.50 87 ALA A CA 1
ATOM 721 C C . ALA A 1 87 ? 27.484 30.422 -45.203 1.00 94.50 87 ALA A C 1
ATOM 723 O O . ALA A 1 87 ? 27.797 29.359 -45.739 1.00 94.50 87 ALA A O 1
ATOM 724 N N . GLU A 1 88 ? 28.195 30.957 -44.212 1.00 95.50 88 GLU A N 1
ATOM 725 C CA . GLU A 1 88 ? 29.324 30.291 -43.556 1.00 95.50 88 GLU A CA 1
ATOM 726 C C . GLU A 1 88 ? 28.851 29.107 -42.707 1.00 95.50 88 GLU A C 1
ATOM 728 O O . GLU A 1 88 ? 29.381 28.010 -42.870 1.00 95.50 88 GLU A O 1
ATOM 733 N N . GLU A 1 89 ? 27.784 29.272 -41.922 1.00 95.56 89 GLU A N 1
ATOM 734 C CA . GLU A 1 89 ? 27.156 28.182 -41.163 1.00 95.56 89 GLU A CA 1
ATOM 735 C C . GLU A 1 89 ? 26.673 27.057 -42.082 1.00 95.56 89 GLU A C 1
ATOM 737 O O . GLU A 1 89 ? 26.901 25.883 -41.806 1.00 95.56 89 GLU A O 1
ATOM 742 N N . VAL A 1 90 ? 26.050 27.385 -43.219 1.00 95.88 90 VAL A N 1
ATOM 743 C CA . VAL A 1 90 ? 25.641 26.375 -44.205 1.00 95.88 90 VAL A CA 1
ATOM 744 C C . VAL A 1 90 ? 26.854 25.623 -44.748 1.00 95.88 90 VAL A C 1
ATOM 746 O O . VAL A 1 90 ? 26.789 24.401 -44.863 1.00 95.88 90 VAL A O 1
ATOM 749 N N . LYS A 1 91 ? 27.963 26.312 -45.048 1.00 96.62 91 LYS A N 1
ATOM 750 C CA . LYS A 1 91 ? 29.203 25.654 -45.492 1.00 96.62 91 LYS A CA 1
ATOM 751 C C . LYS A 1 91 ? 29.751 24.718 -44.417 1.00 96.62 91 LYS A C 1
ATOM 753 O O . LYS A 1 91 ? 30.054 23.566 -44.724 1.00 96.62 91 LYS A O 1
ATOM 758 N N . GLU A 1 92 ? 29.815 25.175 -43.173 1.00 96.56 92 GLU A N 1
ATOM 759 C CA . GLU A 1 92 ? 30.278 24.367 -42.045 1.00 96.56 92 GLU A CA 1
ATOM 760 C C . GLU A 1 92 ? 29.383 23.139 -41.826 1.00 96.56 92 GLU A C 1
ATOM 762 O O . GLU A 1 92 ? 29.875 22.016 -41.719 1.00 96.56 92 GLU A O 1
ATOM 767 N N . LEU A 1 93 ? 28.060 23.315 -41.847 1.00 96.00 93 LEU A N 1
ATOM 768 C CA . LEU A 1 93 ? 27.103 22.216 -41.731 1.00 96.00 93 LEU A CA 1
ATOM 769 C C . LEU A 1 93 ? 27.232 21.223 -42.889 1.00 96.00 93 LEU A C 1
ATOM 771 O O . LEU A 1 93 ? 27.169 20.015 -42.660 1.00 96.00 93 LEU A O 1
ATOM 775 N N . THR A 1 94 ? 27.452 21.692 -44.121 1.00 96.06 94 THR A N 1
ATOM 776 C CA . THR A 1 94 ? 27.695 20.791 -45.258 1.00 96.06 94 THR A CA 1
ATOM 777 C C . THR A 1 94 ? 29.004 20.021 -45.126 1.00 96.06 94 THR A C 1
ATOM 779 O O . THR A 1 94 ? 29.037 18.842 -45.474 1.00 96.06 94 THR A O 1
ATOM 782 N N . GLN A 1 95 ? 30.055 20.640 -44.582 1.00 96.38 95 GLN A N 1
ATOM 783 C CA . GLN A 1 95 ? 31.316 19.957 -44.310 1.00 96.38 95 GLN A CA 1
ATOM 784 C C . GLN A 1 95 ? 31.137 18.884 -43.228 1.00 96.38 95 GLN A C 1
ATOM 786 O O . GLN A 1 95 ? 31.474 17.726 -43.467 1.00 96.38 95 GLN A O 1
ATOM 791 N N . ARG A 1 96 ? 30.518 19.224 -42.090 1.00 95.88 96 ARG A N 1
ATOM 792 C CA . ARG A 1 96 ? 30.231 18.262 -41.010 1.00 95.88 96 ARG A CA 1
ATOM 793 C C . ARG A 1 96 ? 29.347 17.109 -41.482 1.00 95.88 96 ARG A C 1
ATOM 795 O O . ARG A 1 96 ? 29.541 15.969 -41.073 1.00 95.88 96 ARG A O 1
ATOM 802 N N . LEU A 1 97 ? 28.381 17.383 -42.362 1.00 95.88 97 LEU A N 1
ATOM 803 C CA . LEU A 1 97 ? 27.556 16.342 -42.972 1.00 95.88 97 LEU A CA 1
ATOM 804 C C . LEU A 1 97 ? 28.394 15.407 -43.855 1.00 95.88 97 LEU A C 1
ATOM 806 O O . LEU A 1 97 ? 28.194 14.195 -43.800 1.00 95.88 97 LEU A O 1
ATOM 810 N N . ALA A 1 98 ? 29.320 15.944 -44.653 1.00 95.31 98 ALA A N 1
ATOM 811 C CA . ALA A 1 98 ? 30.207 15.143 -45.494 1.00 95.31 98 ALA A CA 1
ATOM 812 C C . ALA A 1 98 ? 31.155 14.266 -44.656 1.00 95.31 98 ALA A C 1
ATOM 814 O O . ALA A 1 98 ? 31.318 13.085 -44.962 1.00 95.31 98 ALA A O 1
ATOM 815 N N . GLU A 1 99 ? 31.715 14.813 -43.576 1.00 96.00 99 GLU A N 1
ATOM 816 C CA . GLU A 1 99 ? 32.544 14.081 -42.609 1.00 96.00 99 GLU A CA 1
ATOM 817 C C . GLU A 1 99 ? 31.745 12.945 -41.954 1.00 96.00 99 GLU A C 1
ATOM 819 O O . GLU A 1 99 ? 32.122 11.779 -42.071 1.00 96.00 99 GLU A O 1
ATOM 824 N N . ALA A 1 100 ? 30.564 13.242 -41.402 1.00 94.44 100 ALA A N 1
ATOM 825 C CA . ALA A 1 100 ? 29.700 12.238 -40.782 1.00 94.44 100 ALA A CA 1
ATOM 826 C C . ALA A 1 100 ? 29.236 11.149 -41.770 1.00 94.44 100 ALA A C 1
ATOM 828 O O . ALA A 1 100 ? 29.092 9.982 -41.400 1.00 94.44 100 ALA A O 1
ATOM 829 N N . GLN A 1 101 ? 29.000 11.497 -43.040 1.00 94.00 101 GLN A N 1
ATOM 830 C CA . GLN A 1 101 ? 28.705 10.519 -44.092 1.00 94.00 101 GLN A CA 1
ATOM 831 C C . GLN A 1 101 ? 29.919 9.633 -44.409 1.00 94.00 101 GLN A C 1
ATOM 833 O O . GLN A 1 101 ? 29.750 8.426 -44.618 1.00 94.00 101 GLN A O 1
ATOM 838 N N . GLY A 1 102 ? 31.127 10.204 -44.416 1.00 95.19 102 GLY A N 1
ATOM 839 C CA . GLY A 1 102 ? 32.389 9.473 -44.531 1.00 95.19 102 GLY A CA 1
ATOM 840 C C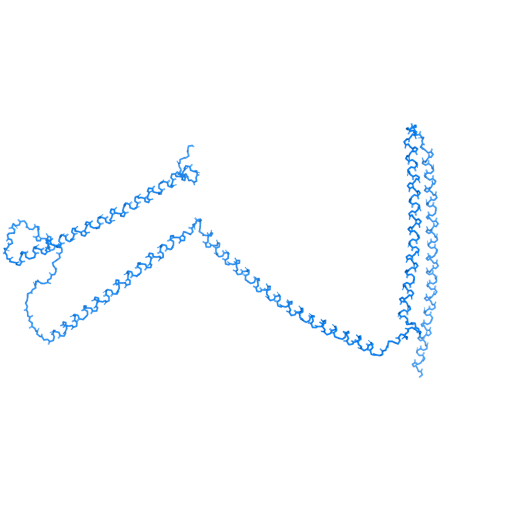 . GLY A 1 102 ? 32.581 8.478 -43.387 1.00 95.19 102 GLY A C 1
ATOM 841 O O . GLY A 1 102 ? 32.815 7.293 -43.636 1.00 95.19 102 GLY A O 1
ATOM 842 N N . ASP A 1 103 ? 32.357 8.921 -42.153 1.00 95.25 103 ASP A N 1
ATOM 843 C CA . ASP A 1 103 ? 32.418 8.078 -40.958 1.00 95.25 103 ASP A CA 1
ATOM 844 C C . ASP A 1 103 ? 31.378 6.960 -41.007 1.00 95.25 103 ASP A C 1
ATOM 846 O O . ASP A 1 103 ? 31.684 5.798 -40.745 1.00 95.25 103 ASP A O 1
ATOM 850 N N . ASN A 1 104 ? 30.143 7.269 -41.417 1.00 92.44 104 ASN A N 1
ATOM 851 C CA . ASN A 1 104 ? 29.093 6.262 -41.544 1.00 92.44 104 ASN A CA 1
ATOM 852 C C . ASN A 1 104 ? 29.448 5.206 -42.602 1.00 92.44 104 ASN A C 1
ATOM 854 O O . ASN A 1 104 ? 29.185 4.020 -42.403 1.00 92.44 104 ASN A O 1
ATOM 858 N N . LYS A 1 105 ? 30.078 5.611 -43.713 1.00 93.94 105 LYS A N 1
ATOM 859 C CA . LYS A 1 105 ? 30.585 4.686 -44.735 1.00 93.94 105 LYS A CA 1
ATOM 860 C C . LYS A 1 105 ? 31.691 3.796 -44.170 1.00 93.94 105 LYS A C 1
ATOM 862 O O . LYS A 1 105 ? 31.656 2.586 -44.399 1.00 93.94 105 LYS A O 1
ATOM 867 N N . LEU A 1 106 ? 32.626 4.367 -43.411 1.00 91.88 106 LEU A N 1
ATOM 868 C CA . LEU A 1 106 ? 33.700 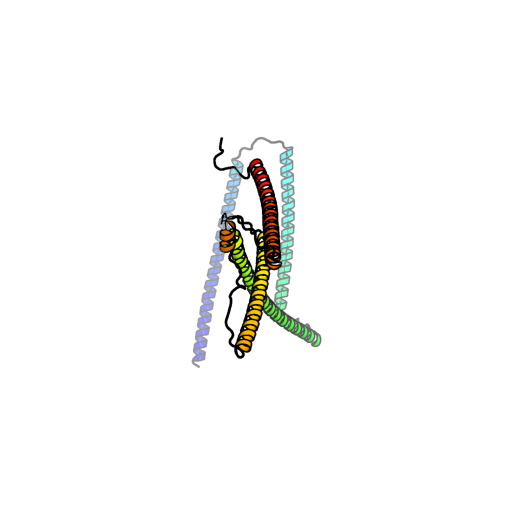3.617 -42.765 1.00 91.88 106 LEU A CA 1
ATOM 869 C C . LEU A 1 106 ? 33.138 2.614 -41.748 1.00 91.88 106 LEU A C 1
ATOM 871 O O . LEU A 1 106 ? 33.479 1.438 -41.806 1.00 91.88 106 LEU A O 1
ATOM 875 N N . LEU A 1 107 ? 32.209 3.037 -40.887 1.00 91.81 107 LEU A N 1
ATOM 876 C CA . LEU A 1 107 ? 31.529 2.171 -39.920 1.00 91.81 107 LEU A CA 1
ATOM 877 C C . LEU A 1 107 ? 30.767 1.037 -40.606 1.00 91.81 107 LEU A C 1
ATOM 879 O O . LEU A 1 107 ? 30.890 -0.115 -40.199 1.00 91.81 107 LEU A O 1
ATOM 883 N N . ARG A 1 108 ? 30.022 1.325 -41.680 1.00 87.62 108 ARG A N 1
ATOM 884 C CA . ARG A 1 108 ? 29.340 0.289 -42.472 1.00 87.62 108 ARG A CA 1
ATOM 885 C C . ARG A 1 108 ? 30.331 -0.697 -43.081 1.00 87.62 108 ARG A C 1
ATOM 887 O O . ARG A 1 108 ? 30.058 -1.895 -43.059 1.00 87.62 108 ARG A O 1
ATOM 894 N N . MET A 1 109 ? 31.470 -0.224 -43.587 1.00 82.31 109 MET A N 1
ATOM 895 C CA . MET A 1 109 ? 32.532 -1.081 -44.117 1.00 82.31 109 MET A CA 1
ATOM 896 C C . MET A 1 109 ? 33.146 -1.957 -43.017 1.00 82.31 109 MET A C 1
ATOM 898 O O . MET A 1 109 ? 33.294 -3.157 -43.220 1.00 82.31 109 MET A O 1
ATOM 902 N N . THR A 1 110 ? 33.413 -1.400 -41.833 1.00 81.25 110 THR A N 1
ATOM 903 C CA . THR A 1 110 ? 33.923 -2.138 -40.667 1.00 81.25 110 THR A CA 1
ATOM 904 C C . THR A 1 110 ? 32.928 -3.186 -40.177 1.00 81.25 110 THR A C 1
ATOM 906 O O . THR A 1 110 ? 33.312 -4.331 -39.968 1.00 81.25 110 THR A O 1
ATOM 909 N N . ILE A 1 111 ? 31.642 -2.843 -40.062 1.00 79.94 111 ILE A N 1
ATOM 910 C CA . ILE A 1 111 ? 30.583 -3.792 -39.688 1.00 79.94 111 ILE A CA 1
ATOM 911 C C . ILE A 1 111 ? 30.459 -4.895 -40.743 1.00 79.94 111 ILE A C 1
ATOM 913 O O . ILE A 1 111 ? 30.307 -6.060 -40.398 1.00 79.94 111 ILE A O 1
ATOM 917 N N . THR A 1 112 ? 30.545 -4.551 -42.029 1.00 74.62 112 THR A N 1
ATOM 918 C CA . THR A 1 112 ? 30.494 -5.531 -43.123 1.00 74.62 112 THR A CA 1
ATOM 919 C C . THR A 1 112 ? 31.703 -6.466 -43.078 1.00 74.62 112 THR A C 1
ATOM 921 O O . THR A 1 112 ? 31.523 -7.673 -43.178 1.00 74.62 112 THR A O 1
ATOM 924 N N . ARG A 1 113 ? 32.908 -5.941 -42.823 1.00 72.06 113 ARG A N 1
ATOM 925 C CA . ARG A 1 113 ? 34.136 -6.728 -42.622 1.00 72.06 113 ARG A CA 1
ATOM 926 C C . ARG A 1 113 ? 34.040 -7.650 -41.401 1.00 72.06 113 ARG A C 1
ATOM 928 O O . ARG A 1 113 ? 34.421 -8.808 -41.479 1.00 72.06 113 ARG A O 1
ATOM 935 N N . GLN A 1 114 ? 33.475 -7.169 -40.293 1.00 68.88 114 GLN A N 1
ATOM 936 C CA . GLN A 1 114 ? 33.244 -7.981 -39.092 1.00 68.88 114 GLN A CA 1
ATOM 937 C C . GLN A 1 114 ? 32.183 -9.071 -39.308 1.00 68.88 114 GLN A C 1
ATOM 939 O O . GLN A 1 114 ? 32.321 -10.164 -38.773 1.00 68.88 114 GLN A O 1
ATOM 944 N N . ARG A 1 115 ? 31.125 -8.791 -40.082 1.00 65.44 115 ARG A N 1
ATOM 945 C CA . ARG A 1 115 ? 30.016 -9.729 -40.338 1.00 65.44 115 ARG A CA 1
ATOM 946 C C . ARG A 1 115 ? 30.324 -10.773 -41.401 1.00 65.44 115 ARG A C 1
ATOM 948 O O . ARG A 1 115 ? 29.858 -11.898 -41.274 1.00 65.44 115 ARG A O 1
ATOM 955 N N . LEU A 1 116 ? 31.034 -10.388 -42.459 1.00 59.38 116 LEU A N 1
ATOM 956 C CA . LEU A 1 116 ? 31.409 -11.308 -43.532 1.00 59.38 116 LEU A CA 1
ATOM 957 C C . LEU A 1 116 ? 32.577 -12.208 -43.132 1.00 59.38 116 LEU A C 1
ATOM 959 O O . LEU A 1 116 ? 32.801 -13.200 -43.812 1.00 59.38 116 LEU A O 1
ATOM 963 N N . GLY A 1 117 ? 33.261 -11.896 -42.025 1.00 52.09 117 GLY A N 1
ATOM 964 C CA . GLY A 1 117 ? 34.534 -12.511 -41.700 1.00 52.09 117 GLY A CA 1
ATOM 965 C C . GLY A 1 117 ? 35.553 -12.072 -42.743 1.00 52.09 117 GLY A C 1
ATOM 966 O O . GLY A 1 117 ? 35.459 -12.406 -43.918 1.00 52.09 117 GLY A O 1
ATOM 967 N N . ASP A 1 118 ? 36.532 -11.280 -42.337 1.00 48.66 118 ASP A N 1
ATOM 968 C CA . ASP A 1 118 ? 37.730 -11.145 -43.155 1.00 48.66 118 ASP A CA 1
ATOM 969 C C . ASP A 1 118 ? 38.314 -12.562 -43.281 1.00 48.66 118 ASP A C 1
ATOM 971 O O . ASP A 1 118 ? 38.642 -13.167 -42.252 1.00 48.66 118 ASP A O 1
ATOM 975 N N . GLU A 1 119 ? 38.432 -13.101 -44.499 1.00 54.72 119 GLU A N 1
ATOM 976 C CA . GLU A 1 119 ? 39.054 -14.418 -44.718 1.00 54.72 119 GLU A CA 1
ATOM 977 C C . GLU A 1 119 ? 40.499 -14.472 -44.168 1.00 54.72 119 GLU A C 1
ATOM 979 O O . GLU A 1 119 ? 41.045 -15.556 -43.991 1.00 54.72 119 GLU A O 1
ATOM 984 N N . GLU A 1 120 ? 41.084 -13.330 -43.776 1.00 51.53 120 GLU A N 1
ATOM 985 C CA . GLU A 1 120 ? 42.392 -13.238 -43.113 1.00 51.53 120 GLU A CA 1
ATOM 986 C C . GLU A 1 120 ? 42.381 -12.725 -41.649 1.00 51.53 120 GLU A C 1
ATOM 988 O O . GLU A 1 120 ? 43.364 -12.903 -40.933 1.00 51.53 120 GLU A O 1
ATOM 993 N N . VAL A 1 121 ? 41.291 -12.145 -41.127 1.00 49.31 121 VAL A N 1
ATOM 994 C CA . VAL A 1 121 ? 41.222 -11.549 -39.756 1.00 49.31 121 VAL A CA 1
ATOM 995 C C . VAL A 1 121 ? 40.394 -12.402 -38.786 1.00 49.31 121 VAL A C 1
ATOM 997 O O . VAL A 1 121 ? 40.299 -12.102 -37.596 1.00 49.31 121 VAL A O 1
ATOM 1000 N N . GLY A 1 122 ? 39.902 -13.556 -39.243 1.00 49.94 122 GLY A N 1
ATOM 1001 C CA . GLY A 1 122 ? 39.486 -14.656 -38.365 1.00 49.94 122 GLY A CA 1
ATOM 1002 C C . GLY A 1 122 ? 40.633 -15.277 -37.549 1.00 49.94 122 GLY A C 1
ATOM 1003 O O . GLY A 1 122 ? 40.374 -16.081 -36.658 1.00 49.94 122 GLY A O 1
ATOM 1004 N N . VAL A 1 123 ? 41.892 -14.892 -37.798 1.00 46.56 123 VAL A N 1
ATOM 1005 C CA . VAL A 1 123 ? 43.071 -15.369 -37.056 1.00 46.56 123 VAL A CA 1
ATOM 1006 C C . VAL A 1 123 ? 43.652 -14.263 -36.170 1.00 46.56 123 VAL A C 1
ATOM 1008 O O . VAL A 1 123 ? 44.847 -13.985 -36.175 1.00 46.56 123 VAL A O 1
ATOM 1011 N N . ARG A 1 124 ? 42.827 -13.647 -35.316 1.00 55.84 124 ARG A N 1
ATOM 1012 C CA . ARG A 1 124 ? 43.362 -13.275 -33.998 1.00 55.84 124 ARG A CA 1
ATOM 1013 C C . ARG A 1 124 ? 43.424 -14.558 -33.189 1.00 55.84 124 ARG A C 1
ATOM 1015 O O . ARG A 1 124 ? 42.442 -14.954 -32.569 1.00 55.84 124 ARG A O 1
ATOM 1022 N N . HIS A 1 125 ? 44.563 -15.238 -33.270 1.00 53.53 125 HIS A N 1
ATOM 1023 C CA . HIS A 1 125 ? 44.866 -16.381 -32.421 1.00 53.53 125 HIS A CA 1
ATOM 1024 C C . HIS A 1 125 ? 45.048 -15.852 -30.993 1.00 53.53 125 HIS A C 1
ATOM 1026 O O . HIS A 1 125 ? 46.161 -15.587 -30.548 1.00 53.53 125 HIS A O 1
ATOM 1032 N N . PHE A 1 126 ? 43.936 -15.614 -30.295 1.00 53.50 126 PHE A N 1
ATOM 1033 C CA . PHE A 1 126 ? 43.977 -15.571 -28.843 1.00 53.50 126 PHE A CA 1
ATOM 1034 C C . PHE A 1 126 ? 44.510 -16.932 -28.395 1.00 53.50 126 PHE A C 1
ATOM 1036 O O . PHE A 1 126 ? 44.046 -17.958 -28.913 1.00 53.50 126 PHE A O 1
ATOM 1043 N N . PRO A 1 127 ? 45.497 -16.979 -27.493 1.00 73.06 127 PRO A N 1
ATOM 1044 C CA . PRO A 1 127 ? 45.899 -18.232 -26.888 1.00 73.06 127 PRO A CA 1
ATOM 1045 C C . PRO A 1 127 ? 44.663 -18.975 -26.361 1.00 73.06 127 PRO A C 1
ATOM 1047 O O . PRO A 1 127 ? 43.765 -18.354 -25.792 1.00 73.06 127 PRO A O 1
ATOM 1050 N N . ALA A 1 128 ? 44.597 -20.296 -26.560 1.00 73.06 128 ALA A N 1
ATOM 1051 C CA . ALA A 1 128 ? 43.415 -21.088 -26.199 1.00 73.06 128 ALA A CA 1
ATOM 1052 C C . ALA A 1 128 ? 42.966 -20.856 -24.743 1.00 73.06 128 ALA A C 1
ATOM 1054 O O . ALA A 1 128 ? 41.767 -20.768 -24.490 1.00 73.06 128 ALA A O 1
ATOM 1055 N N . HIS A 1 129 ? 43.926 -20.634 -23.839 1.00 81.56 129 HIS A N 1
ATOM 1056 C CA . HIS A 1 129 ? 43.684 -20.337 -22.429 1.00 81.56 129 HIS A CA 1
ATOM 1057 C C . HIS A 1 129 ? 42.944 -19.010 -22.193 1.00 81.56 129 HIS A C 1
ATOM 1059 O O . HIS A 1 129 ? 42.003 -18.989 -21.414 1.00 81.56 129 HIS A O 1
ATOM 1065 N N . GLU A 1 130 ? 43.273 -17.921 -22.901 1.00 82.69 130 GLU A N 1
ATOM 1066 C CA . GLU A 1 130 ? 42.567 -16.638 -22.728 1.00 82.69 130 GLU A CA 1
ATOM 1067 C C . GLU A 1 130 ? 41.105 -16.747 -23.176 1.00 82.69 130 GLU A C 1
ATOM 1069 O O . GLU A 1 130 ? 40.199 -16.185 -22.558 1.00 82.69 130 GLU A O 1
ATOM 1074 N N . ARG A 1 131 ? 40.859 -17.511 -24.247 1.00 81.88 131 ARG A N 1
ATOM 1075 C CA . ARG A 1 131 ? 39.504 -17.789 -24.731 1.00 81.88 131 ARG A CA 1
ATOM 1076 C C . ARG A 1 131 ? 38.727 -18.654 -23.739 1.00 81.88 131 ARG A C 1
ATOM 1078 O O . ARG A 1 131 ? 37.557 -18.378 -23.497 1.00 81.88 131 ARG A O 1
ATOM 1085 N N . GLU A 1 132 ? 39.358 -19.684 -23.187 1.00 86.12 132 GLU A N 1
ATOM 1086 C CA . GLU A 1 132 ? 38.764 -20.544 -22.158 1.00 86.12 132 GLU A CA 1
ATOM 1087 C C . GLU A 1 132 ? 38.443 -19.753 -20.883 1.00 86.12 132 GLU A C 1
ATOM 1089 O O . GLU A 1 132 ? 37.344 -19.894 -20.349 1.00 86.12 132 GLU A O 1
ATOM 1094 N N . ASP A 1 133 ? 39.322 -18.844 -20.456 1.00 91.44 133 ASP A N 1
ATOM 1095 C CA . ASP A 1 133 ? 39.090 -17.964 -19.308 1.00 91.44 133 ASP A CA 1
ATOM 1096 C C . ASP A 1 133 ? 37.901 -17.023 -19.532 1.00 91.44 133 ASP A C 1
ATOM 1098 O O . ASP A 1 133 ? 37.058 -16.863 -18.644 1.00 91.44 133 ASP A O 1
ATOM 1102 N N . LEU A 1 134 ? 37.801 -16.423 -20.722 1.00 91.12 134 LEU A N 1
ATOM 1103 C CA . LEU A 1 134 ? 36.670 -15.579 -21.120 1.00 91.12 134 LEU A CA 1
ATOM 1104 C C . LEU A 1 134 ? 35.354 -16.366 -21.153 1.00 91.12 134 LEU A C 1
ATOM 1106 O O . LEU A 1 134 ? 34.338 -15.874 -20.664 1.00 91.12 134 LEU A O 1
ATOM 1110 N N . VAL A 1 135 ? 35.364 -17.592 -21.681 1.00 92.44 135 VAL A N 1
ATOM 1111 C CA . VAL A 1 135 ? 34.188 -18.477 -21.677 1.00 92.44 135 VAL A CA 1
ATOM 1112 C C . VAL A 1 135 ? 33.789 -18.827 -20.245 1.00 92.44 135 VAL A C 1
ATOM 1114 O O . VAL A 1 135 ? 32.632 -18.640 -19.884 1.00 92.44 135 VAL A O 1
ATOM 1117 N N . CYS A 1 136 ? 34.741 -19.207 -19.390 1.00 94.44 136 CYS A N 1
ATOM 1118 C CA . CYS A 1 136 ? 34.464 -19.504 -17.985 1.00 94.44 136 CYS A CA 1
ATOM 1119 C C . CYS A 1 136 ? 33.904 -18.286 -17.229 1.00 94.44 136 CYS A C 1
ATOM 1121 O O . CYS A 1 136 ? 33.071 -18.435 -16.335 1.00 94.44 136 CYS A O 1
ATOM 1123 N N . GLN A 1 137 ? 34.368 -17.073 -17.547 1.00 96.06 137 GLN A N 1
ATOM 1124 C CA . GLN A 1 137 ? 33.825 -15.838 -16.973 1.00 96.06 137 GLN A CA 1
ATOM 1125 C C . GLN A 1 137 ? 32.392 -15.576 -17.443 1.00 96.06 137 GLN A C 1
ATOM 1127 O O . GLN A 1 137 ? 31.554 -15.211 -16.622 1.00 96.06 137 GLN A O 1
ATOM 1132 N N . LEU A 1 138 ? 32.099 -15.793 -18.727 1.00 96.19 138 LEU A N 1
ATOM 1133 C CA . LEU A 1 138 ? 30.749 -15.650 -19.276 1.00 96.19 138 LEU A CA 1
ATOM 1134 C C . LEU A 1 138 ? 29.782 -16.685 -18.698 1.00 96.19 138 LEU A C 1
ATOM 1136 O O . LEU A 1 138 ? 28.662 -16.328 -18.354 1.00 96.19 138 LEU A O 1
ATOM 1140 N N . GLU A 1 139 ? 30.212 -17.934 -18.532 1.00 96.50 139 GLU A N 1
ATOM 1141 C CA . GLU A 1 139 ? 29.409 -18.985 -17.898 1.00 96.50 139 GLU A CA 1
ATOM 1142 C C . GLU A 1 139 ? 29.119 -18.655 -16.432 1.00 96.50 139 GLU A C 1
ATOM 1144 O O . GLU A 1 139 ? 27.972 -18.729 -15.996 1.00 96.50 139 GLU A O 1
ATOM 1149 N N . ARG A 1 140 ? 30.131 -18.203 -15.676 1.00 97.69 140 ARG A N 1
ATOM 1150 C CA . ARG A 1 140 ? 29.944 -17.745 -14.289 1.00 97.69 140 ARG A CA 1
ATOM 1151 C C . ARG A 1 140 ? 28.996 -16.553 -14.202 1.00 97.69 140 ARG A C 1
ATOM 1153 O O . ARG A 1 140 ? 28.125 -16.541 -13.338 1.00 97.69 140 ARG A O 1
ATOM 1160 N N . ALA A 1 141 ? 29.145 -15.572 -15.090 1.00 96.38 141 ALA A N 1
ATOM 1161 C CA . ALA A 1 141 ? 28.244 -14.428 -15.156 1.00 96.38 141 ALA A CA 1
ATOM 1162 C C . ALA A 1 141 ? 26.815 -14.852 -15.542 1.00 96.38 141 ALA A C 1
ATOM 1164 O O . ALA A 1 141 ? 25.855 -14.321 -14.992 1.00 96.38 141 ALA A O 1
ATOM 1165 N N . GLY A 1 142 ? 26.672 -15.836 -16.435 1.00 97.69 142 GLY A N 1
ATOM 1166 C CA . GLY A 1 142 ? 25.389 -16.425 -16.815 1.00 97.69 142 GLY A CA 1
ATOM 1167 C C . GLY A 1 142 ? 24.685 -17.083 -15.631 1.00 97.69 142 GLY A C 1
ATOM 1168 O O . GLY A 1 142 ? 23.538 -16.752 -15.351 1.00 97.69 142 GLY A O 1
ATOM 1169 N N . LEU A 1 143 ? 25.397 -17.919 -14.871 1.00 97.81 143 LEU A N 1
ATOM 1170 C CA . LEU A 1 143 ? 24.863 -18.550 -13.659 1.00 97.81 143 LEU A CA 1
ATOM 1171 C C . LEU A 1 143 ? 24.451 -17.516 -12.601 1.00 97.81 143 LEU A C 1
ATOM 1173 O O . LEU A 1 143 ? 23.387 -17.637 -12.001 1.00 97.81 143 LEU A O 1
ATOM 1177 N N . GLN A 1 144 ? 25.257 -16.469 -12.402 1.00 97.94 144 GLN A N 1
ATOM 1178 C CA . GLN A 1 144 ? 24.916 -15.375 -11.484 1.00 97.94 144 GLN A CA 1
ATOM 1179 C C . GLN A 1 144 ? 23.671 -14.603 -11.932 1.00 97.94 144 GLN A C 1
ATOM 1181 O O . GLN A 1 144 ? 22.872 -14.176 -11.099 1.00 97.94 144 GLN A O 1
ATOM 1186 N N . MET A 1 145 ? 23.497 -14.412 -13.240 1.00 96.81 145 MET A N 1
ATOM 1187 C CA . MET A 1 145 ? 22.317 -13.757 -13.795 1.00 96.81 145 MET A CA 1
ATOM 1188 C C . MET A 1 145 ? 21.066 -14.617 -13.590 1.00 96.81 145 MET A C 1
ATOM 1190 O O . MET A 1 145 ? 20.058 -14.095 -13.123 1.00 96.81 145 MET A O 1
ATOM 1194 N N . GLU A 1 146 ? 21.144 -15.924 -13.852 1.00 97.88 146 GLU A N 1
ATOM 1195 C CA . GLU A 1 146 ? 20.048 -16.868 -13.598 1.00 97.88 146 GLU A CA 1
ATOM 1196 C C . GLU A 1 146 ? 19.664 -16.907 -12.111 1.00 97.88 146 GLU A C 1
ATOM 1198 O O . GLU A 1 146 ? 18.485 -16.812 -11.768 1.00 97.88 146 GLU A O 1
ATOM 1203 N N . GLU A 1 147 ? 20.647 -16.974 -11.210 1.00 98.12 147 GLU A N 1
ATOM 1204 C CA . GLU A 1 147 ? 20.413 -16.936 -9.763 1.00 98.12 147 GLU A CA 1
ATOM 1205 C C . GLU A 1 147 ? 19.735 -15.627 -9.334 1.00 98.12 147 GLU A C 1
ATOM 1207 O O . GLU A 1 147 ? 18.746 -15.641 -8.596 1.00 98.12 147 GLU A O 1
ATOM 1212 N N . MET A 1 148 ? 20.213 -14.484 -9.835 1.00 97.50 148 MET A N 1
ATOM 1213 C CA . MET A 1 148 ? 19.607 -13.187 -9.543 1.00 97.50 148 MET A CA 1
ATOM 1214 C C . MET A 1 148 ? 18.181 -13.083 -10.100 1.00 97.50 148 MET A C 1
ATOM 1216 O O . MET A 1 148 ? 17.305 -12.536 -9.432 1.00 97.50 148 MET A O 1
ATOM 1220 N N . GLU A 1 149 ? 17.908 -13.634 -11.284 1.00 98.00 149 GLU A N 1
ATOM 1221 C CA . GLU A 1 149 ? 16.554 -13.702 -11.839 1.00 98.00 149 GLU A CA 1
ATOM 1222 C C . GLU A 1 149 ? 15.616 -14.545 -10.970 1.00 98.00 149 GLU A C 1
ATOM 1224 O O . GLU A 1 149 ? 14.463 -14.159 -10.756 1.00 98.00 149 GLU A O 1
ATOM 1229 N N . HIS A 1 150 ? 16.089 -15.684 -10.460 1.00 98.44 150 HIS A N 1
ATOM 1230 C CA . HIS A 1 150 ? 15.326 -16.516 -9.532 1.00 98.44 150 HIS A CA 1
ATOM 1231 C C . HIS A 1 150 ? 15.053 -15.791 -8.211 1.00 98.44 150 HIS A C 1
ATOM 1233 O O . HIS A 1 150 ? 13.903 -15.752 -7.770 1.00 98.44 150 HIS A O 1
ATOM 1239 N N . ASN A 1 151 ? 16.064 -15.146 -7.629 1.00 98.44 151 ASN A N 1
ATOM 1240 C CA . ASN A 1 151 ? 15.917 -14.357 -6.405 1.00 98.44 151 ASN A CA 1
ATOM 1241 C C . ASN A 1 151 ? 14.957 -13.177 -6.599 1.00 98.44 151 ASN A C 1
ATOM 1243 O O . ASN A 1 151 ? 14.107 -12.919 -5.750 1.00 98.44 151 ASN A O 1
ATOM 1247 N N . MET A 1 152 ? 15.035 -12.485 -7.737 1.00 98.12 152 MET A N 1
ATOM 1248 C CA . MET A 1 152 ? 14.126 -11.388 -8.063 1.00 98.12 152 MET A CA 1
ATOM 1249 C C . MET A 1 152 ? 12.675 -11.872 -8.176 1.00 98.12 152 MET A C 1
ATOM 1251 O O . MET A 1 152 ? 11.771 -11.185 -7.699 1.00 98.12 152 MET A O 1
ATOM 1255 N N . LYS A 1 153 ? 12.440 -13.048 -8.775 1.00 98.31 153 LYS A N 1
ATOM 1256 C CA . LYS A 1 153 ? 11.104 -13.665 -8.833 1.00 98.31 153 LYS A CA 1
ATOM 1257 C C . LYS A 1 153 ? 10.592 -13.998 -7.429 1.00 98.31 153 LYS A C 1
ATOM 1259 O O . LYS A 1 153 ? 9.519 -13.526 -7.077 1.00 98.31 153 LYS A O 1
ATOM 1264 N N . ALA A 1 154 ? 11.391 -14.683 -6.608 1.00 98.50 154 ALA A N 1
ATOM 1265 C CA . ALA A 1 154 ? 11.019 -15.026 -5.232 1.00 98.50 154 ALA A CA 1
ATOM 1266 C C . ALA A 1 154 ? 10.666 -13.782 -4.393 1.00 98.50 154 ALA A C 1
ATOM 1268 O O . ALA A 1 154 ? 9.601 -13.721 -3.788 1.00 98.50 154 ALA A O 1
ATOM 1269 N N . LEU A 1 155 ? 11.503 -12.740 -4.442 1.00 98.44 155 LEU A N 1
ATOM 1270 C CA . LEU A 1 155 ? 11.244 -11.470 -3.753 1.00 98.44 155 LEU A CA 1
ATOM 1271 C C . LEU A 1 155 ? 10.000 -10.744 -4.286 1.00 98.44 155 LEU A C 1
ATOM 1273 O O . LEU A 1 155 ? 9.330 -10.024 -3.546 1.00 98.44 155 LEU A O 1
ATOM 1277 N N . THR A 1 156 ? 9.690 -10.894 -5.575 1.00 98.38 156 THR A N 1
ATOM 1278 C CA . THR A 1 156 ? 8.481 -10.311 -6.170 1.00 98.38 156 THR A CA 1
ATOM 1279 C C . THR A 1 156 ? 7.225 -11.014 -5.666 1.00 98.38 156 THR A C 1
ATOM 1281 O O . THR A 1 156 ? 6.238 -10.334 -5.373 1.00 98.38 156 THR A O 1
ATOM 1284 N N . ASP A 1 157 ? 7.273 -12.339 -5.532 1.00 98.56 157 ASP A N 1
ATOM 1285 C CA . ASP A 1 157 ? 6.181 -13.144 -4.985 1.00 98.56 157 ASP A CA 1
ATOM 1286 C C . ASP A 1 157 ? 5.959 -12.813 -3.499 1.00 98.56 157 ASP A C 1
ATOM 1288 O O . ASP A 1 157 ? 4.853 -12.431 -3.117 1.00 98.56 157 ASP A O 1
ATOM 1292 N N . GLU A 1 158 ? 7.022 -12.785 -2.687 1.00 98.50 158 GLU A N 1
ATOM 1293 C CA . GLU A 1 158 ? 6.949 -12.358 -1.279 1.00 98.50 158 GLU A CA 1
ATOM 1294 C C . GLU A 1 158 ? 6.379 -10.935 -1.134 1.00 98.50 158 GLU A C 1
ATOM 1296 O O . GLU A 1 158 ? 5.550 -10.652 -0.265 1.00 98.50 158 GLU A O 1
ATOM 1301 N N . LEU A 1 159 ? 6.776 -10.009 -2.014 1.00 98.31 159 LEU A N 1
ATOM 1302 C CA . LEU A 1 159 ? 6.235 -8.651 -2.023 1.00 98.31 159 LEU A CA 1
ATOM 1303 C C . LEU A 1 159 ? 4.732 -8.624 -2.343 1.00 98.31 159 LEU A C 1
ATOM 1305 O O . LEU A 1 159 ? 4.021 -7.757 -1.823 1.00 98.31 159 LEU A O 1
ATOM 1309 N N . GLN A 1 160 ? 4.243 -9.506 -3.219 1.00 98.44 160 GLN A N 1
ATOM 1310 C CA . GLN A 1 160 ? 2.810 -9.624 -3.500 1.00 98.44 160 GLN A CA 1
ATOM 1311 C C . GLN A 1 160 ? 2.049 -10.141 -2.282 1.00 98.44 160 GLN A C 1
ATOM 1313 O O . GLN A 1 160 ? 1.034 -9.539 -1.921 1.00 98.44 160 GLN A O 1
ATOM 1318 N N . ASP A 1 161 ? 2.576 -11.154 -1.599 1.00 98.44 161 ASP A N 1
ATOM 1319 C CA . ASP A 1 161 ? 1.976 -11.700 -0.381 1.00 98.44 161 ASP A CA 1
ATOM 1320 C C . ASP A 1 161 ? 1.877 -10.629 0.713 1.00 98.44 161 ASP A C 1
ATOM 1322 O O . ASP A 1 161 ? 0.790 -10.345 1.223 1.00 98.44 161 ASP A O 1
ATOM 1326 N N . VAL A 1 162 ? 2.966 -9.899 0.980 1.00 98.31 162 VAL A N 1
ATOM 1327 C CA . VAL A 1 162 ? 2.970 -8.795 1.958 1.00 98.31 162 VAL A CA 1
ATOM 1328 C C . VAL A 1 162 ? 2.006 -7.672 1.553 1.00 98.31 162 VAL A C 1
ATOM 1330 O O . VAL A 1 162 ? 1.350 -7.055 2.400 1.00 98.31 162 VAL A O 1
ATOM 1333 N N . LYS A 1 163 ? 1.878 -7.367 0.255 1.00 98.38 163 LYS A N 1
ATOM 1334 C CA . LYS A 1 163 ? 0.892 -6.384 -0.227 1.00 98.38 163 LYS A CA 1
ATOM 1335 C C . LYS A 1 163 ? -0.539 -6.858 0.010 1.00 98.38 163 LYS A C 1
ATOM 1337 O O . LYS A 1 163 ? -1.365 -6.024 0.400 1.00 98.38 163 LYS A O 1
ATOM 1342 N N . ALA A 1 164 ? -0.821 -8.139 -0.218 1.00 98.31 164 ALA A N 1
ATOM 1343 C CA . ALA A 1 164 ? -2.119 -8.744 0.037 1.00 98.31 164 ALA A CA 1
ATOM 1344 C C . ALA A 1 164 ? -2.444 -8.704 1.536 1.00 98.31 164 ALA A C 1
ATOM 1346 O O . ALA A 1 164 ? -3.482 -8.157 1.913 1.00 98.31 164 ALA A O 1
ATOM 1347 N N . GLU A 1 165 ? -1.526 -9.126 2.406 1.00 98.31 165 GLU A N 1
ATOM 1348 C CA . GLU A 1 165 ? -1.686 -9.030 3.862 1.00 98.31 165 GLU A CA 1
ATOM 1349 C C . GLU A 1 165 ? -1.945 -7.591 4.318 1.00 98.31 165 GLU A C 1
ATOM 1351 O O . GLU A 1 165 ? -2.909 -7.311 5.035 1.00 98.31 165 GLU A O 1
ATOM 1356 N N . ARG A 1 166 ? -1.143 -6.634 3.836 1.00 98.19 166 ARG A N 1
ATOM 1357 C CA . ARG A 1 166 ? -1.333 -5.208 4.132 1.00 98.19 166 ARG A CA 1
ATOM 1358 C C . ARG A 1 166 ? -2.715 -4.715 3.706 1.00 98.19 166 ARG A C 1
ATOM 1360 O O . ARG A 1 166 ? -3.289 -3.870 4.391 1.00 98.19 166 ARG A O 1
ATOM 1367 N N . SER A 1 167 ? -3.240 -5.193 2.578 1.00 97.88 167 SER A N 1
ATOM 1368 C CA . SER A 1 167 ? -4.581 -4.821 2.115 1.00 97.88 167 SER A CA 1
ATOM 1369 C C . SER A 1 167 ? -5.671 -5.344 3.054 1.00 97.88 167 SER A C 1
ATOM 1371 O O . SER A 1 167 ? -6.549 -4.572 3.432 1.00 97.88 167 SER A O 1
ATOM 1373 N N . VAL A 1 168 ? -5.541 -6.584 3.537 1.00 98.38 168 VAL A N 1
ATOM 1374 C CA . VAL A 1 168 ? -6.453 -7.187 4.520 1.00 98.38 168 VAL A CA 1
ATOM 1375 C C . VAL A 1 168 ? -6.410 -6.425 5.845 1.00 98.38 168 VAL A C 1
ATOM 1377 O O . VAL A 1 168 ? -7.454 -6.123 6.426 1.00 98.38 168 VAL A O 1
ATOM 1380 N N . PHE A 1 169 ? -5.217 -6.064 6.327 1.00 98.12 169 PHE A N 1
ATOM 1381 C CA . PHE A 1 169 ? -5.086 -5.269 7.550 1.00 98.12 169 PHE A CA 1
ATOM 1382 C C . PHE A 1 169 ? -5.666 -3.863 7.401 1.00 98.12 169 PHE A C 1
ATOM 1384 O O . PHE A 1 169 ? -6.297 -3.372 8.337 1.00 98.12 169 PHE A O 1
ATOM 1391 N N . ARG A 1 170 ? -5.499 -3.232 6.234 1.00 98.12 170 ARG A N 1
ATOM 1392 C CA . ARG A 1 170 ? -6.108 -1.931 5.941 1.00 98.12 170 ARG A CA 1
ATOM 1393 C C . ARG A 1 170 ? -7.630 -2.023 5.944 1.00 98.12 170 ARG A C 1
ATOM 1395 O O . ARG A 1 170 ? -8.260 -1.263 6.662 1.00 98.12 170 ARG A O 1
ATOM 1402 N N . GLU A 1 171 ? -8.205 -3.002 5.249 1.00 97.81 171 GLU A N 1
ATOM 1403 C CA . GLU A 1 171 ? -9.657 -3.211 5.246 1.00 97.81 171 GLU A CA 1
ATOM 1404 C C . GLU A 1 171 ? -10.184 -3.487 6.662 1.00 97.81 171 GLU A C 1
ATOM 1406 O O . GLU A 1 171 ? -11.212 -2.954 7.073 1.00 97.81 171 GLU A O 1
ATOM 1411 N N . LYS A 1 172 ? -9.458 -4.280 7.460 1.00 98.06 172 LYS A N 1
ATOM 1412 C CA . LYS A 1 172 ? -9.807 -4.506 8.866 1.00 98.06 172 LYS A CA 1
ATOM 1413 C C . LYS A 1 172 ? -9.796 -3.204 9.668 1.00 98.06 172 LYS A C 1
ATOM 1415 O O . LYS A 1 172 ? -10.717 -2.994 10.455 1.00 98.06 172 LYS A O 1
ATOM 1420 N N . ALA A 1 173 ? -8.784 -2.358 9.487 1.00 96.25 173 ALA A N 1
ATOM 1421 C CA . ALA A 1 173 ? -8.709 -1.056 10.141 1.00 96.25 173 ALA A CA 1
ATOM 1422 C C . ALA A 1 173 ? -9.862 -0.143 9.703 1.00 96.25 173 ALA A C 1
ATOM 1424 O O . ALA A 1 173 ? -10.496 0.462 10.560 1.00 96.25 173 ALA A O 1
ATOM 1425 N N . ASP A 1 174 ? -10.191 -0.116 8.411 1.00 94.25 174 ASP A N 1
ATOM 1426 C CA . ASP A 1 174 ? -11.303 0.667 7.871 1.00 94.25 174 ASP A CA 1
ATOM 1427 C C . ASP A 1 174 ? -12.645 0.201 8.451 1.00 94.25 174 ASP A C 1
ATOM 1429 O O . ASP A 1 174 ? -13.421 1.023 8.934 1.00 94.25 174 ASP A O 1
ATOM 1433 N N . ARG A 1 175 ? -12.898 -1.115 8.505 1.00 96.44 175 ARG A N 1
ATOM 1434 C CA . ARG A 1 175 ? -14.104 -1.679 9.138 1.00 96.44 175 ARG A CA 1
ATOM 1435 C C . ARG A 1 175 ? -14.188 -1.330 10.620 1.00 96.44 175 ARG A C 1
ATOM 1437 O O . ARG A 1 175 ? -15.226 -0.865 11.074 1.00 96.44 175 ARG A O 1
ATOM 1444 N N . LEU A 1 176 ? -13.101 -1.512 11.371 1.00 94.25 176 LEU A N 1
ATOM 1445 C CA . LEU A 1 176 ? -13.060 -1.139 12.788 1.00 94.25 176 LEU A CA 1
ATOM 1446 C C . LEU A 1 176 ? -13.278 0.361 12.986 1.00 94.25 176 LEU A C 1
ATOM 1448 O O . LEU A 1 176 ? -13.952 0.755 13.930 1.00 94.25 176 LEU A O 1
ATOM 1452 N N . ASN A 1 177 ? -12.737 1.192 12.099 1.00 88.81 177 ASN A N 1
ATOM 1453 C CA . ASN A 1 177 ? -12.937 2.631 12.131 1.00 88.81 177 ASN A CA 1
ATOM 1454 C C . ASN A 1 177 ? -14.400 2.992 11.841 1.00 88.81 177 ASN A C 1
ATOM 1456 O O . ASN A 1 177 ? -14.949 3.860 12.507 1.00 88.81 177 ASN A O 1
ATOM 1460 N N . VAL A 1 178 ? -15.067 2.312 10.903 1.00 85.56 178 VAL A N 1
ATOM 1461 C CA . VAL A 1 178 ? -16.512 2.478 10.664 1.00 85.56 178 VAL A CA 1
ATOM 1462 C C . VAL A 1 178 ? -17.323 2.081 11.896 1.00 85.56 178 VAL A C 1
ATOM 1464 O O . VAL A 1 178 ? -18.175 2.858 12.312 1.00 85.56 178 VAL A O 1
ATOM 1467 N N . GLU A 1 179 ? -17.034 0.939 12.522 1.00 85.62 179 GLU A N 1
ATOM 1468 C CA . GLU A 1 179 ? -17.709 0.505 13.756 1.00 85.62 179 GLU A CA 1
ATOM 1469 C C . GLU A 1 179 ? -17.465 1.478 14.916 1.00 85.62 179 GLU A C 1
ATOM 1471 O O . GLU A 1 179 ? -18.389 1.854 15.634 1.00 85.62 179 GLU A O 1
ATOM 1476 N N . LEU A 1 180 ? -16.230 1.959 15.073 1.00 81.06 180 LEU A N 1
ATOM 1477 C CA . LEU A 1 180 ? -15.886 2.964 16.073 1.00 81.06 180 LEU A CA 1
ATOM 1478 C C . LEU A 1 180 ? -16.632 4.275 15.806 1.00 81.06 180 LEU A C 1
ATOM 1480 O O . LEU A 1 180 ? -17.234 4.831 16.717 1.00 81.06 180 LEU A O 1
ATOM 1484 N N . ASN A 1 181 ? -16.654 4.741 14.558 1.00 75.00 181 ASN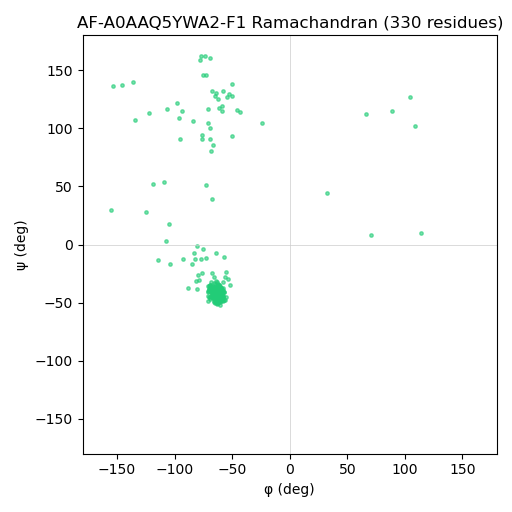 A N 1
ATOM 1485 C CA . ASN A 1 181 ? -17.417 5.918 14.154 1.00 75.00 181 ASN A CA 1
ATOM 1486 C C . ASN A 1 181 ? -18.926 5.702 14.285 1.00 75.00 181 ASN A C 1
ATOM 1488 O O . ASN A 1 181 ? -19.645 6.661 14.522 1.00 75.00 181 ASN A O 1
ATOM 1492 N N . HIS A 1 182 ? -19.430 4.475 14.182 1.00 75.62 182 HIS A N 1
ATOM 1493 C CA . HIS A 1 182 ? -20.826 4.161 14.464 1.00 75.62 182 HIS A CA 1
ATOM 1494 C C . HIS A 1 182 ? -21.120 4.252 15.968 1.00 75.62 182 HIS A C 1
ATOM 1496 O O . HIS A 1 182 ? -22.098 4.876 16.372 1.00 75.62 182 HIS A O 1
ATOM 1502 N N . ILE A 1 183 ? -20.246 3.709 16.818 1.00 75.00 183 ILE A N 1
ATOM 1503 C CA . ILE A 1 183 ? -20.362 3.809 18.281 1.00 75.00 183 ILE A CA 1
ATOM 1504 C C . ILE A 1 183 ? -20.260 5.270 18.743 1.00 75.00 183 ILE A C 1
ATOM 1506 O O . ILE A 1 183 ? -21.026 5.699 19.607 1.00 75.00 183 ILE A O 1
ATOM 1510 N N . LEU A 1 184 ? -19.333 6.032 18.160 1.00 68.88 184 LEU A N 1
ATOM 1511 C CA . LEU A 1 184 ? -19.082 7.433 18.500 1.00 68.88 184 LEU A CA 1
ATOM 1512 C C . LEU A 1 184 ? -20.063 8.403 17.826 1.00 68.88 184 LEU A C 1
ATOM 1514 O O . LEU A 1 184 ? -20.366 9.452 18.386 1.00 68.88 184 LEU A O 1
ATOM 1518 N N . GLY A 1 185 ? -20.545 8.076 16.629 1.00 57.97 185 GLY A N 1
ATOM 1519 C CA . GLY A 1 185 ? -21.321 8.969 15.767 1.00 57.97 185 GLY A CA 1
ATOM 1520 C C . GLY A 1 185 ? -22.821 8.690 15.736 1.00 57.97 185 GLY A C 1
ATOM 1521 O O . GLY A 1 185 ? -23.575 9.573 15.340 1.00 57.97 185 GLY A O 1
ATOM 1522 N N . ASN A 1 186 ? -23.285 7.512 16.178 1.00 48.59 186 ASN A N 1
ATOM 1523 C CA . ASN A 1 186 ? -24.693 7.111 16.051 1.00 48.59 186 ASN A CA 1
ATOM 1524 C C . ASN A 1 186 ? -25.507 7.184 17.358 1.00 48.59 186 ASN A C 1
ATOM 1526 O O . ASN A 1 186 ? -26.602 6.633 17.470 1.00 48.59 186 ASN A O 1
ATOM 1530 N N . ARG A 1 187 ? -25.006 7.925 18.350 1.00 54.34 187 ARG A N 1
ATOM 1531 C CA . ARG A 1 187 ? -25.831 8.544 19.393 1.00 54.34 187 ARG A CA 1
ATOM 1532 C C . ARG A 1 187 ? -25.560 10.032 19.322 1.00 54.34 187 ARG A C 1
ATOM 1534 O O . ARG A 1 187 ? -24.438 10.423 19.619 1.00 54.34 187 ARG A O 1
ATOM 1541 N N . GLU A 1 188 ? -26.560 10.820 18.928 1.00 49.97 188 GLU A N 1
ATOM 1542 C CA . GLU A 1 188 ? -26.563 12.288 19.005 1.00 49.97 188 GLU A CA 1
ATOM 1543 C C . GLU A 1 188 ? -25.596 12.793 20.083 1.00 49.97 188 GLU A C 1
ATOM 1545 O O . GLU A 1 188 ? -25.863 12.610 21.270 1.00 49.97 188 GLU A O 1
ATOM 1550 N N . ALA A 1 189 ? -24.446 13.322 19.654 1.00 52.91 189 ALA A N 1
ATOM 1551 C CA . ALA A 1 189 ? -23.489 14.087 20.449 1.00 52.91 189 ALA A CA 1
ATOM 1552 C C . ALA A 1 189 ? -23.365 13.698 21.940 1.00 52.91 189 ALA A C 1
ATOM 1554 O O . ALA A 1 189 ? -23.305 14.568 22.808 1.00 52.91 189 ALA A O 1
ATOM 1555 N N . ARG A 1 190 ? -23.304 12.405 22.278 1.00 56.56 190 ARG A N 1
ATOM 1556 C CA . ARG A 1 190 ? -22.930 11.988 23.630 1.00 56.56 190 ARG A CA 1
ATOM 1557 C C . ARG A 1 190 ? -21.450 11.691 23.620 1.00 56.56 190 ARG A C 1
ATOM 1559 O O . ARG A 1 190 ? -21.036 10.571 23.345 1.00 56.56 190 ARG A O 1
ATOM 1566 N N . ILE A 1 191 ? -20.673 12.727 23.930 1.00 54.72 191 ILE A N 1
ATOM 1567 C CA . ILE A 1 191 ? -19.309 12.576 24.435 1.00 54.72 191 ILE A CA 1
ATOM 1568 C C . ILE A 1 191 ? -19.369 11.454 25.472 1.00 54.72 191 ILE A C 1
ATOM 1570 O O . ILE A 1 191 ? -20.072 11.570 26.479 1.00 54.72 191 ILE A O 1
ATOM 1574 N N . ILE A 1 192 ? -18.716 10.334 25.173 1.00 59.78 192 ILE A N 1
ATOM 1575 C CA . ILE A 1 192 ? -18.571 9.251 26.133 1.00 59.78 192 ILE A CA 1
ATOM 1576 C C . ILE A 1 192 ? -17.622 9.792 27.193 1.00 59.78 192 ILE A C 1
ATOM 1578 O O . ILE A 1 192 ? -16.417 9.883 26.971 1.00 59.78 192 ILE A O 1
ATOM 1582 N N . ASP A 1 193 ? -18.191 10.226 28.313 1.00 73.06 193 ASP A N 1
ATOM 1583 C CA . ASP A 1 193 ? -17.437 10.616 29.493 1.00 73.06 193 ASP A CA 1
ATOM 1584 C C . ASP A 1 193 ? -16.818 9.341 30.084 1.00 73.06 193 ASP A C 1
ATOM 1586 O O . ASP A 1 193 ? -17.443 8.593 30.842 1.00 73.06 193 ASP A O 1
ATOM 1590 N N . VAL A 1 194 ? -15.599 9.047 29.630 1.00 79.56 194 VAL A N 1
ATOM 1591 C CA . VAL A 1 194 ? -14.819 7.881 30.053 1.00 79.56 194 VAL A CA 1
ATOM 1592 C C . VAL A 1 194 ? -14.603 7.910 31.565 1.00 79.56 194 VAL A C 1
ATOM 1594 O O . VAL A 1 194 ? -14.611 6.850 32.189 1.00 79.56 194 VAL A O 1
ATOM 1597 N N . ASP A 1 195 ? -14.495 9.093 32.172 1.00 83.38 195 ASP A N 1
ATOM 1598 C CA . ASP A 1 195 ? -14.342 9.234 33.618 1.00 83.38 195 ASP A CA 1
ATOM 1599 C C . ASP A 1 195 ? -15.641 8.868 34.345 1.00 83.38 195 ASP A C 1
ATOM 1601 O O . ASP A 1 195 ? -15.604 8.140 35.340 1.00 83.38 195 ASP A O 1
ATOM 1605 N N . ALA A 1 196 ? -16.804 9.276 33.826 1.00 83.44 196 ALA A N 1
ATOM 1606 C CA . ALA A 1 196 ? -18.100 8.857 34.361 1.00 83.44 196 ALA A CA 1
ATOM 1607 C C . ALA A 1 196 ? -18.295 7.335 34.281 1.00 83.44 196 ALA A C 1
ATOM 1609 O O . ALA A 1 196 ? -18.719 6.724 35.265 1.00 83.44 196 ALA A O 1
ATOM 1610 N N . LEU A 1 197 ? -17.925 6.710 33.158 1.00 85.75 197 LEU A N 1
ATOM 1611 C CA . LEU A 1 197 ? -17.981 5.252 33.010 1.00 85.75 197 LEU A CA 1
ATOM 1612 C C . LEU A 1 197 ? -16.988 4.534 33.933 1.00 85.75 197 LEU A C 1
ATOM 1614 O O . LEU A 1 197 ? -17.333 3.511 34.522 1.00 85.75 197 LEU A O 1
ATOM 1618 N N . CYS A 1 198 ? -15.775 5.065 34.108 1.00 92.25 198 CYS A N 1
ATOM 1619 C CA . CYS A 1 198 ? -14.801 4.518 35.054 1.00 92.25 198 CYS A CA 1
ATOM 1620 C C . CYS A 1 198 ? -15.309 4.607 36.501 1.00 92.25 198 CYS A C 1
ATOM 1622 O O . CYS A 1 198 ? -15.168 3.649 37.265 1.00 92.25 198 CYS A O 1
ATOM 1624 N N . MET A 1 199 ? -15.932 5.727 36.881 1.00 91.31 199 MET A N 1
ATOM 1625 C CA . MET A 1 199 ? -16.540 5.892 38.204 1.00 91.31 199 MET A CA 1
ATOM 1626 C C . MET A 1 199 ? -17.721 4.946 38.418 1.00 91.31 199 MET A C 1
ATOM 1628 O O . MET A 1 199 ? -17.823 4.345 39.486 1.00 91.31 199 MET A O 1
ATOM 1632 N N . GLU A 1 200 ? -18.590 4.782 37.420 1.00 91.62 200 GLU A N 1
ATOM 1633 C CA . GLU A 1 200 ? -19.707 3.838 37.483 1.00 91.62 200 GLU A CA 1
ATOM 1634 C C . GLU A 1 200 ? -19.203 2.397 37.618 1.00 91.62 200 GLU A C 1
ATOM 1636 O O . GLU A 1 200 ? -19.669 1.657 38.481 1.00 91.62 200 GLU A O 1
ATOM 1641 N N . ASN A 1 201 ? -18.192 2.011 36.837 1.00 93.50 201 ASN A N 1
ATOM 1642 C CA . ASN A 1 201 ? -17.606 0.675 36.898 1.00 93.50 201 ASN A CA 1
ATOM 1643 C C . ASN A 1 201 ? -16.984 0.385 38.274 1.00 93.50 201 ASN A C 1
ATOM 1645 O O . ASN A 1 201 ? -17.216 -0.680 38.852 1.00 93.50 201 ASN A O 1
ATOM 1649 N N . ARG A 1 202 ? -16.265 1.364 38.837 1.00 96.06 202 ARG A N 1
ATOM 1650 C CA . ARG A 1 202 ? -15.721 1.283 40.197 1.00 96.06 202 ARG A CA 1
ATOM 1651 C C . ARG A 1 202 ? -16.829 1.159 41.242 1.00 96.06 202 ARG A C 1
ATOM 1653 O O . ARG A 1 202 ? -16.771 0.270 42.084 1.00 96.06 202 ARG A O 1
ATOM 1660 N N . TYR A 1 203 ? -17.865 1.991 41.154 1.00 96.62 203 TYR A N 1
ATOM 1661 C CA . TYR A 1 203 ? -19.008 1.939 42.066 1.00 96.62 203 TYR A CA 1
ATOM 1662 C C . TYR A 1 203 ? -19.736 0.588 42.012 1.00 96.62 203 TYR A C 1
ATOM 1664 O O . TYR A 1 203 ? -20.093 0.030 43.049 1.00 96.62 203 TYR A O 1
ATOM 1672 N N . LEU A 1 204 ? -19.941 0.035 40.815 1.00 97.19 204 LEU A N 1
ATOM 1673 C CA . LEU A 1 204 ? -20.572 -1.271 40.639 1.00 97.19 204 LEU A CA 1
ATOM 1674 C C . LEU A 1 204 ? -19.716 -2.405 41.217 1.00 97.19 204 LEU A C 1
ATOM 1676 O O . LEU A 1 204 ? -20.274 -3.308 41.838 1.00 97.19 204 LEU A O 1
ATOM 1680 N N . HIS A 1 205 ? -18.388 -2.345 41.080 1.00 97.31 205 HIS A N 1
ATOM 1681 C CA . HIS A 1 205 ? -17.471 -3.296 41.719 1.00 97.31 205 HIS A CA 1
ATOM 1682 C C . HIS A 1 205 ? -17.527 -3.224 43.249 1.00 97.31 205 HIS A C 1
ATOM 1684 O O . HIS A 1 205 ? -17.602 -4.263 43.911 1.00 97.31 205 HIS A O 1
ATOM 1690 N N . ASP A 1 206 ? -17.546 -2.014 43.811 1.00 96.75 206 ASP A N 1
ATOM 1691 C CA . ASP A 1 206 ? -17.654 -1.811 45.258 1.00 96.75 206 ASP A CA 1
ATOM 1692 C C . ASP A 1 206 ? -19.003 -2.341 45.774 1.00 96.75 206 ASP A C 1
ATOM 1694 O O . ASP A 1 206 ? -19.059 -3.079 46.759 1.00 96.75 206 ASP A O 1
ATOM 1698 N N . ARG A 1 207 ? -20.098 -2.055 45.058 1.00 97.50 207 ARG A N 1
ATOM 1699 C CA . ARG A 1 207 ? -21.441 -2.553 45.392 1.00 97.50 207 ARG A CA 1
ATOM 1700 C C . ARG A 1 207 ? -21.543 -4.074 45.281 1.00 97.50 207 ARG A C 1
ATOM 1702 O O . ARG A 1 207 ? -22.172 -4.710 46.122 1.00 97.50 207 ARG A O 1
ATOM 1709 N N . PHE A 1 208 ? -20.939 -4.664 44.254 1.00 96.81 208 PHE A N 1
ATOM 1710 C CA . PHE A 1 208 ? -20.888 -6.115 44.100 1.00 96.81 208 PHE A CA 1
ATOM 1711 C C . PHE A 1 208 ? -20.112 -6.767 45.250 1.00 96.81 208 PHE A C 1
ATOM 1713 O O . PHE A 1 208 ? -20.575 -7.756 45.814 1.00 96.81 208 PHE A O 1
ATOM 1720 N N . SER A 1 209 ? -18.985 -6.176 45.650 1.00 97.06 209 SER A N 1
ATOM 1721 C CA . SER A 1 209 ? -18.190 -6.647 46.789 1.00 97.06 209 SER A CA 1
ATOM 1722 C C . SER A 1 209 ? -18.983 -6.593 48.098 1.00 97.06 209 S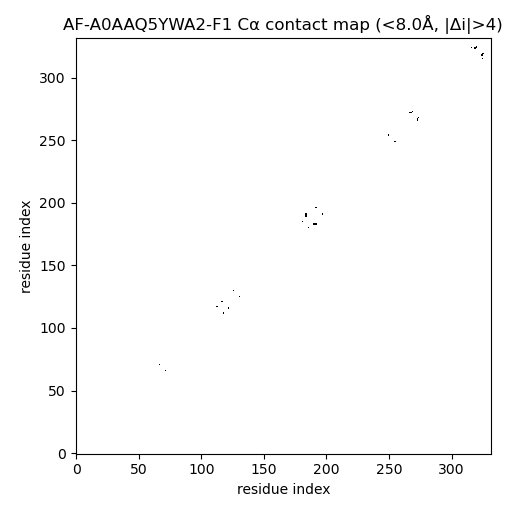ER A C 1
ATOM 1724 O O . SER A 1 209 ? -19.016 -7.583 48.824 1.00 97.06 209 SER A O 1
ATOM 1726 N N . GLN A 1 210 ? -19.719 -5.504 48.349 1.00 95.69 210 GLN A N 1
ATOM 1727 C CA . GLN A 1 210 ? -20.611 -5.390 49.512 1.00 95.69 210 GLN A CA 1
ATOM 1728 C C . GLN A 1 210 ? -21.696 -6.474 49.517 1.00 95.69 210 GLN A C 1
ATOM 1730 O O . GLN A 1 210 ? -21.885 -7.161 50.518 1.00 95.69 210 GLN A O 1
ATOM 1735 N N . LEU A 1 211 ? -22.372 -6.697 48.385 1.00 97.00 211 LEU A N 1
ATOM 1736 C CA . LEU A 1 211 ? -23.375 -7.762 48.273 1.00 97.00 211 LEU A CA 1
ATOM 1737 C C . LEU A 1 211 ? -22.760 -9.151 48.485 1.00 97.00 211 LEU A C 1
ATOM 1739 O O . LEU A 1 211 ? -23.379 -10.026 49.090 1.00 97.00 211 LEU A O 1
ATOM 1743 N N . GLN A 1 212 ? -21.533 -9.368 48.013 1.00 97.44 212 GLN A N 1
ATOM 1744 C CA . GLN A 1 212 ? -20.820 -10.621 48.223 1.00 97.44 212 GLN A CA 1
ATOM 1745 C C . GLN A 1 212 ? -20.504 -10.848 49.711 1.00 97.44 212 GLN A C 1
ATOM 1747 O O . GLN A 1 212 ? -20.648 -11.972 50.204 1.00 97.44 212 GLN A O 1
ATOM 1752 N N . GLU A 1 213 ? -20.120 -9.797 50.436 1.00 96.44 213 GLU A N 1
ATOM 1753 C CA . GLU A 1 213 ? -19.923 -9.826 51.888 1.00 96.44 213 GLU A CA 1
ATOM 1754 C C . GLU A 1 213 ? -21.232 -10.099 52.636 1.00 96.44 213 GLU A C 1
ATOM 1756 O O . GLU A 1 213 ? -21.261 -10.978 53.500 1.00 96.44 213 GLU A O 1
ATOM 1761 N N . GLU A 1 214 ? -22.334 -9.444 52.261 1.00 95.56 214 GLU A N 1
ATOM 1762 C CA . GLU A 1 214 ? -23.662 -9.694 52.837 1.00 95.56 214 GLU A CA 1
ATOM 1763 C C . GLU A 1 214 ? -24.108 -11.145 52.629 1.00 95.56 214 GLU A C 1
ATOM 1765 O O . GLU A 1 214 ? -24.556 -11.809 53.568 1.00 95.56 214 GLU A O 1
ATOM 1770 N N . VAL A 1 215 ? -23.924 -11.687 51.422 1.00 97.12 215 VAL A N 1
ATOM 1771 C CA . VAL A 1 215 ? -24.215 -13.094 51.119 1.00 97.12 215 VAL A CA 1
ATOM 1772 C C . VAL A 1 215 ? -23.367 -14.024 51.986 1.00 97.12 215 VAL A C 1
ATOM 1774 O O . VAL A 1 215 ? -23.875 -15.025 52.498 1.00 97.12 215 VAL A O 1
ATOM 1777 N N . ASN A 1 216 ? -22.086 -13.716 52.180 1.00 96.19 216 ASN A N 1
ATOM 1778 C CA . ASN A 1 216 ? -21.203 -14.514 53.027 1.00 96.19 216 ASN A CA 1
ATOM 1779 C C . ASN A 1 216 ? -21.620 -14.444 54.505 1.00 96.19 216 ASN A C 1
ATOM 1781 O O . ASN A 1 216 ? -21.641 -15.473 55.189 1.00 96.19 216 ASN A O 1
ATOM 1785 N N . LEU A 1 217 ? -22.021 -13.265 54.985 1.00 96.31 217 LEU A N 1
ATOM 1786 C CA . LEU A 1 217 ? -22.536 -13.064 56.336 1.00 96.31 217 LEU A CA 1
ATOM 1787 C C . LEU A 1 217 ? -23.832 -13.857 56.556 1.00 96.31 217 LEU A C 1
ATOM 1789 O O . LEU A 1 217 ? -23.959 -14.578 57.547 1.00 96.31 217 LEU A O 1
ATOM 1793 N N . LEU A 1 218 ? -24.765 -13.797 55.603 1.00 95.06 218 LEU A N 1
ATOM 1794 C CA . LEU A 1 218 ? -26.014 -14.559 55.634 1.00 95.06 218 LEU A CA 1
ATOM 1795 C C . LEU A 1 218 ? -25.756 -16.065 55.609 1.00 95.06 218 LEU A C 1
ATOM 1797 O O . LEU A 1 218 ? -26.341 -16.789 56.411 1.00 95.06 218 LEU A O 1
ATOM 1801 N N . LYS A 1 219 ? -24.837 -16.550 54.764 1.00 96.50 219 LYS A N 1
ATOM 1802 C CA . LYS A 1 219 ? -24.417 -17.963 54.762 1.00 96.50 219 LYS A CA 1
ATOM 1803 C C . LYS A 1 219 ? -23.866 -18.390 56.124 1.00 96.50 219 LYS A C 1
ATOM 1805 O O . LYS A 1 219 ? -24.245 -19.448 56.627 1.00 96.50 219 LYS A O 1
ATOM 1810 N N . SER A 1 220 ? -23.021 -17.563 56.743 1.00 94.94 220 SER A N 1
ATOM 1811 C CA . SER A 1 220 ? -22.490 -17.809 58.090 1.00 94.94 220 SER A CA 1
ATOM 1812 C C . SER A 1 220 ? -23.606 -17.848 59.139 1.00 94.94 220 SER A C 1
ATOM 1814 O O . SER A 1 220 ? -23.669 -18.773 59.949 1.00 94.94 220 SER A O 1
ATOM 1816 N N . ASN A 1 221 ? -24.550 -16.908 59.088 1.00 94.88 221 ASN A N 1
ATOM 1817 C CA . ASN A 1 221 ? -25.690 -16.867 60.004 1.00 94.88 221 ASN A CA 1
ATOM 1818 C C . ASN A 1 221 ? -26.619 -18.073 59.826 1.00 94.88 221 ASN A C 1
ATOM 1820 O O . ASN A 1 221 ? -26.986 -18.704 60.815 1.00 94.88 221 ASN A O 1
ATOM 1824 N N . ILE A 1 222 ? -26.928 -18.468 58.588 1.00 95.38 222 ILE A N 1
ATOM 1825 C CA . ILE A 1 222 ? -27.686 -19.692 58.291 1.00 95.38 222 ILE A CA 1
ATOM 1826 C C . ILE A 1 222 ? -26.967 -20.911 58.874 1.00 95.38 222 ILE A C 1
ATOM 1828 O O . ILE A 1 222 ? -27.603 -21.752 59.506 1.00 95.38 222 ILE A O 1
ATOM 1832 N N . MET A 1 223 ? -25.644 -21.004 58.721 1.00 93.88 223 MET A N 1
ATOM 1833 C CA . MET A 1 223 ? -24.861 -22.102 59.289 1.00 93.88 223 MET A CA 1
ATOM 1834 C C . MET A 1 223 ? -24.916 -22.114 60.823 1.00 93.88 223 MET A C 1
ATOM 1836 O O . MET A 1 223 ? -25.114 -23.177 61.420 1.00 93.88 223 MET A O 1
ATOM 1840 N N . LYS A 1 224 ? -24.813 -20.948 61.472 1.00 94.06 224 LYS A N 1
ATOM 1841 C CA . LYS A 1 224 ? -24.974 -20.808 62.929 1.00 94.06 224 LYS A CA 1
ATOM 1842 C C . LYS A 1 224 ? -26.364 -21.255 63.381 1.00 94.06 224 LYS A C 1
ATOM 1844 O O . LYS A 1 224 ? -26.460 -22.069 64.298 1.00 94.06 224 LYS A O 1
ATOM 1849 N N . TYR A 1 225 ? -27.428 -20.799 62.718 1.00 93.62 225 TYR A N 1
ATOM 1850 C CA . TYR A 1 225 ? -28.801 -21.187 63.051 1.00 93.62 225 TYR A CA 1
ATOM 1851 C C . TYR A 1 225 ? -29.064 -22.669 62.806 1.00 93.62 225 TYR A C 1
ATOM 1853 O O . TYR A 1 225 ? -29.651 -23.320 63.664 1.00 93.62 225 TYR A O 1
ATOM 1861 N N . LYS A 1 226 ? -28.569 -23.235 61.701 1.00 93.25 226 LYS A N 1
ATOM 1862 C CA . LYS A 1 226 ? -28.638 -24.678 61.437 1.00 93.25 226 LYS A CA 1
ATOM 1863 C C . LYS A 1 226 ? -27.942 -25.469 62.544 1.00 93.25 226 LYS A C 1
ATOM 1865 O O . LYS A 1 226 ? -28.506 -26.427 63.057 1.00 93.25 226 LYS A O 1
ATOM 1870 N N . THR A 1 227 ? -26.755 -25.036 62.964 1.00 90.38 227 THR A N 1
ATOM 1871 C CA . THR A 1 227 ? -26.003 -25.684 64.050 1.00 90.38 227 THR A CA 1
ATOM 1872 C C . THR A 1 227 ? -26.735 -25.575 65.390 1.00 90.38 227 THR A C 1
ATOM 1874 O O . THR A 1 227 ? -26.809 -26.553 66.130 1.00 90.38 227 THR A O 1
ATOM 1877 N N . ALA A 1 228 ? -27.313 -24.415 65.712 1.00 86.25 228 ALA A N 1
ATOM 1878 C CA . ALA A 1 228 ? -28.111 -24.220 66.922 1.00 86.25 228 ALA A CA 1
ATOM 1879 C C . ALA A 1 228 ? -29.405 -25.052 66.908 1.00 86.25 228 ALA A C 1
ATOM 1881 O O . ALA A 1 228 ? -29.787 -25.618 67.933 1.00 86.25 228 ALA A O 1
ATOM 1882 N N . LEU A 1 229 ? -30.054 -25.168 65.746 1.00 83.56 229 LEU A N 1
ATOM 1883 C CA . LEU A 1 229 ? -31.245 -25.988 65.557 1.00 83.56 229 LEU A CA 1
ATOM 1884 C C . LEU A 1 229 ? -30.926 -27.479 65.698 1.00 83.56 229 LEU A C 1
ATOM 1886 O O . LEU A 1 229 ? -31.643 -28.173 66.409 1.00 83.56 229 LEU A O 1
ATOM 1890 N N . GLU A 1 230 ? -29.833 -27.965 65.104 1.00 82.88 230 GLU A N 1
ATOM 1891 C CA . GLU A 1 230 ? -29.375 -29.350 65.286 1.00 82.88 230 GLU A CA 1
ATOM 1892 C C . GLU A 1 230 ? -28.964 -29.625 66.740 1.00 82.88 230 GLU A C 1
ATOM 1894 O O . GLU A 1 230 ? -29.325 -30.660 67.292 1.00 82.88 230 GLU A O 1
ATOM 1899 N N . ARG A 1 231 ? -28.314 -28.677 67.432 1.00 76.38 231 ARG A N 1
ATOM 1900 C CA . ARG A 1 231 ? -28.050 -28.791 68.880 1.00 76.38 231 ARG A CA 1
ATOM 1901 C C . ARG A 1 231 ? -29.341 -28.881 69.695 1.00 76.38 231 ARG A C 1
ATOM 1903 O O . ARG A 1 231 ? -29.402 -29.683 70.621 1.00 76.38 231 ARG A O 1
ATOM 1910 N N . ARG A 1 232 ? -30.382 -28.117 69.340 1.00 71.25 232 ARG A N 1
ATOM 1911 C CA . ARG A 1 232 ? -31.707 -28.215 69.974 1.00 71.25 232 ARG A CA 1
ATOM 1912 C C . ARG A 1 232 ? -32.396 -29.541 69.639 1.00 71.25 232 ARG A C 1
ATOM 1914 O O . ARG A 1 232 ? -32.988 -30.136 70.528 1.00 71.25 232 ARG A O 1
ATOM 1921 N N . LYS A 1 233 ? -32.296 -30.032 68.400 1.00 72.25 233 LYS A N 1
ATOM 1922 C CA . LYS A 1 233 ? -32.845 -31.335 67.986 1.00 72.25 233 LYS A CA 1
ATOM 1923 C C . LYS A 1 233 ? -32.198 -32.479 68.768 1.00 72.25 233 LYS A C 1
ATOM 1925 O O . LYS A 1 233 ? -32.904 -33.345 69.268 1.00 72.25 233 LYS A O 1
ATOM 1930 N N . ASN A 1 234 ? -30.883 -32.408 68.965 1.00 57.03 234 ASN A N 1
ATOM 1931 C CA . ASN A 1 234 ? -30.111 -33.390 69.728 1.00 57.03 234 ASN A CA 1
ATOM 1932 C C . ASN A 1 234 ? -30.297 -33.238 71.253 1.00 57.03 234 ASN A C 1
ATOM 1934 O O . ASN A 1 234 ? -30.148 -34.207 71.994 1.00 57.03 234 ASN A O 1
ATOM 1938 N N . SER A 1 235 ? -30.665 -32.042 71.727 1.00 53.44 235 SER A N 1
ATOM 1939 C CA . SER A 1 235 ? -31.080 -31.772 73.113 1.00 53.44 235 SER A CA 1
ATOM 1940 C C . SER A 1 235 ? -32.530 -32.195 73.390 1.00 53.44 235 SER A C 1
ATOM 1942 O O . SER A 1 235 ? -32.830 -32.621 74.499 1.00 53.44 235 SER A O 1
ATOM 1944 N N . SER A 1 236 ? -33.419 -32.143 72.395 1.00 46.25 236 SER A N 1
ATOM 1945 C CA . SER A 1 236 ? -34.834 -32.530 72.504 1.00 46.25 236 SER A CA 1
ATOM 1946 C C . SER A 1 236 ? -35.046 -34.043 72.611 1.00 46.25 236 SER A C 1
ATOM 1948 O O . SER A 1 236 ? -36.152 -34.479 72.928 1.00 46.25 236 SER A O 1
ATOM 1950 N N . THR A 1 237 ? -34.015 -34.854 72.370 1.00 48.28 237 THR A N 1
ATOM 1951 C CA . THR A 1 237 ? -34.045 -36.301 72.630 1.00 48.28 237 THR A CA 1
ATOM 1952 C C . THR A 1 237 ? -33.933 -36.662 74.115 1.00 48.28 237 THR A C 1
ATOM 1954 O O . THR A 1 237 ? -34.105 -37.828 74.455 1.00 48.28 237 THR A O 1
ATOM 1957 N N . TYR A 1 238 ? -33.742 -35.688 75.014 1.00 47.94 238 TYR A N 1
ATOM 1958 C CA . TYR A 1 238 ? -33.866 -35.881 76.460 1.00 47.94 238 TYR A CA 1
ATOM 1959 C C . TYR A 1 238 ? -34.686 -34.750 77.098 1.00 47.94 238 TYR A C 1
ATOM 1961 O O . TYR A 1 238 ? -34.197 -33.643 77.287 1.00 47.94 238 TYR A O 1
ATOM 1969 N N . GLY A 1 239 ? -35.924 -35.064 77.491 1.00 43.56 239 GLY A N 1
ATOM 1970 C CA . GLY A 1 239 ? -36.663 -34.300 78.502 1.00 43.56 239 GLY A CA 1
ATOM 1971 C C . GLY A 1 239 ? -37.835 -33.462 77.986 1.00 43.56 239 GLY A C 1
ATOM 1972 O O . GLY A 1 239 ? -37.672 -32.343 77.516 1.00 43.56 239 GLY A O 1
ATOM 1973 N N . LYS A 1 240 ? -39.049 -33.991 78.180 1.00 50.94 240 LYS A N 1
ATOM 1974 C CA . LYS A 1 240 ? -40.287 -33.208 78.306 1.00 50.94 240 LYS A CA 1
ATOM 1975 C C . LYS A 1 240 ? -40.210 -32.332 79.563 1.00 50.94 240 LYS A C 1
ATOM 1977 O O . LYS A 1 240 ? -40.039 -32.882 80.648 1.00 50.94 240 LYS A O 1
ATOM 1982 N N . SER A 1 241 ? -40.496 -31.037 79.455 1.00 37.25 241 SER A N 1
ATOM 1983 C CA . SER A 1 241 ? -41.132 -30.289 80.548 1.00 37.25 241 SER A CA 1
ATOM 1984 C C . SER A 1 241 ? -41.926 -29.086 80.031 1.00 37.25 241 SER A C 1
ATOM 1986 O O . SER A 1 241 ? -41.521 -28.368 79.121 1.00 37.25 241 SER A O 1
ATOM 1988 N N . ASN A 1 242 ? -43.117 -28.949 80.609 1.00 42.91 242 ASN A N 1
ATOM 1989 C CA . ASN A 1 242 ? -44.108 -27.902 80.398 1.00 42.91 242 ASN A CA 1
ATOM 1990 C C . ASN A 1 242 ? -43.735 -26.598 81.132 1.00 42.91 242 ASN A C 1
ATOM 1992 O O . ASN A 1 242 ? -43.103 -26.644 82.185 1.00 42.91 242 ASN A O 1
ATOM 1996 N N . ASN A 1 243 ? -44.327 -25.504 80.633 1.00 42.56 243 ASN A N 1
ATOM 1997 C CA . ASN A 1 243 ? -44.702 -24.233 81.281 1.00 42.56 243 ASN A CA 1
ATOM 1998 C C . ASN A 1 243 ? -43.868 -22.952 81.053 1.00 42.56 243 ASN A C 1
ATOM 2000 O O . ASN A 1 243 ? -42.701 -22.839 81.404 1.00 42.56 243 ASN A O 1
ATOM 2004 N N . SER A 1 244 ? -44.653 -21.942 80.647 1.00 39.00 244 SER A N 1
ATOM 2005 C CA . SER A 1 244 ? -44.535 -20.482 80.772 1.00 39.00 244 SER A CA 1
ATOM 2006 C C . SER A 1 244 ? -43.793 -19.686 79.676 1.00 39.00 244 SER A C 1
ATOM 2008 O O . SER A 1 244 ? -42.581 -19.832 79.515 1.00 39.00 244 SER A O 1
ATOM 2010 N N . PRO A 1 245 ? -44.506 -18.805 78.935 1.00 56.06 245 PRO A N 1
ATOM 2011 C CA . PRO A 1 245 ? -43.962 -17.968 77.873 1.00 56.06 245 PRO A CA 1
ATOM 2012 C C . PRO A 1 245 ? -43.569 -16.586 78.419 1.00 56.06 245 PRO A C 1
ATOM 2014 O O . PRO A 1 245 ? -44.435 -15.818 78.820 1.00 56.06 245 PRO A O 1
ATOM 2017 N N . LEU A 1 246 ? -42.282 -16.229 78.418 1.00 44.56 246 LEU A N 1
ATOM 2018 C CA . LEU A 1 246 ? -41.874 -14.834 78.675 1.00 44.56 246 LEU A CA 1
ATOM 2019 C C . LEU A 1 246 ? -40.513 -14.458 78.068 1.00 44.56 246 LEU A C 1
ATOM 2021 O O . LEU A 1 246 ? -39.796 -13.602 78.570 1.00 44.56 246 LEU A O 1
ATOM 2025 N N . THR A 1 247 ? -40.151 -15.096 76.957 1.00 45.97 247 THR A N 1
ATOM 2026 C CA . THR A 1 247 ? -38.905 -14.834 76.210 1.00 45.97 247 THR A CA 1
ATOM 2027 C C . THR A 1 247 ? -39.172 -14.505 74.738 1.00 45.97 247 THR A C 1
ATOM 2029 O O . THR A 1 247 ? -38.348 -14.767 73.863 1.00 45.97 247 THR A O 1
ATOM 2032 N N . GLY A 1 248 ? -40.345 -13.934 74.450 1.00 49.88 248 GLY A N 1
ATOM 2033 C CA . GLY A 1 248 ? -40.714 -13.443 73.125 1.00 49.88 248 GLY A CA 1
ATOM 2034 C C . GLY A 1 248 ? -40.487 -11.939 73.025 1.00 49.88 248 GLY A C 1
ATOM 2035 O O . GLY A 1 248 ? -41.052 -11.184 73.807 1.00 49.88 248 GLY A O 1
ATOM 2036 N N . VAL A 1 249 ? -39.663 -11.523 72.064 1.00 51.53 249 VAL A N 1
ATOM 2037 C CA . VAL A 1 249 ? -39.446 -10.125 71.666 1.00 51.53 249 VAL A CA 1
ATOM 2038 C C . VAL A 1 249 ? -40.797 -9.415 71.530 1.00 51.53 249 VAL A C 1
ATOM 2040 O O . VAL A 1 249 ? -41.609 -9.793 70.686 1.00 51.53 249 VAL A O 1
ATOM 2043 N N . LEU A 1 250 ? -41.046 -8.412 72.375 1.00 48.97 250 LEU A N 1
ATOM 2044 C CA . LEU A 1 250 ? -42.265 -7.606 72.314 1.00 48.97 250 LEU A CA 1
ATOM 2045 C C . LEU A 1 250 ? -42.265 -6.775 71.024 1.00 48.97 250 LEU A C 1
ATOM 2047 O O . LEU A 1 250 ? -41.275 -6.132 70.675 1.00 48.97 250 LEU A O 1
ATOM 2051 N N . SER A 1 251 ? -43.386 -6.795 70.307 1.00 56.38 251 SER A N 1
ATOM 2052 C CA . SER A 1 251 ? -43.592 -6.006 69.091 1.00 56.38 251 SER A CA 1
ATOM 2053 C C . SER A 1 251 ? -43.769 -4.522 69.424 1.00 56.38 251 SER A C 1
ATOM 2055 O O . SER A 1 251 ? -44.411 -4.176 70.415 1.00 56.38 251 SER A O 1
ATOM 2057 N N . ALA A 1 252 ? -43.290 -3.629 68.551 1.00 51.91 252 ALA A N 1
ATOM 2058 C CA . ALA A 1 252 ? -43.438 -2.176 68.699 1.00 51.91 252 ALA A CA 1
ATOM 2059 C C . ALA A 1 252 ? -44.900 -1.724 68.908 1.00 51.91 252 ALA A C 1
ATOM 2061 O O . ALA A 1 252 ? -45.145 -0.746 69.608 1.00 51.91 252 ALA A O 1
ATOM 2062 N N . LYS A 1 253 ? -45.877 -2.465 68.363 1.00 52.16 253 LYS A N 1
ATOM 2063 C CA . LYS A 1 253 ? -47.309 -2.205 68.597 1.00 52.16 253 LYS A CA 1
ATOM 2064 C C . LYS A 1 253 ? -47.754 -2.541 70.024 1.00 52.16 253 LYS A C 1
ATOM 2066 O O . LYS A 1 253 ? -48.516 -1.781 70.603 1.00 52.16 253 LYS A O 1
ATOM 2071 N N . GLN A 1 254 ? -47.236 -3.627 70.597 1.00 55.81 254 GLN A N 1
ATOM 2072 C CA . GLN A 1 254 ? -47.561 -4.052 71.965 1.00 55.81 254 GLN A CA 1
ATOM 2073 C C . GLN A 1 254 ? -46.978 -3.082 72.999 1.00 55.81 254 GLN A C 1
ATOM 2075 O O . GLN A 1 254 ? -47.609 -2.794 74.007 1.00 55.81 254 GLN A O 1
ATOM 2080 N N . VAL A 1 255 ? -45.798 -2.520 72.720 1.00 58.81 255 VAL A N 1
ATOM 2081 C CA . VAL A 1 255 ? -45.199 -1.464 73.552 1.00 58.81 255 VAL A CA 1
ATOM 2082 C C . VAL A 1 255 ? -46.022 -0.172 73.484 1.00 58.81 255 VAL A C 1
ATOM 2084 O O . VAL A 1 255 ? -46.201 0.493 74.499 1.00 58.81 255 VAL A O 1
ATOM 2087 N N . GLN A 1 256 ? -46.552 0.172 72.308 1.00 56.84 256 GLN A N 1
ATOM 2088 C CA . GLN A 1 256 ? -47.369 1.371 72.120 1.00 56.84 256 GLN A CA 1
ATOM 2089 C C . GLN A 1 256 ? -48.748 1.268 72.792 1.00 56.84 256 GLN A C 1
ATOM 2091 O O . GLN A 1 256 ? -49.192 2.249 73.379 1.00 56.84 256 GLN A O 1
ATOM 2096 N N . GLU A 1 257 ? -49.398 0.100 72.760 1.00 59.50 257 GLU A N 1
ATOM 2097 C CA . GLU A 1 257 ? -50.665 -0.138 73.474 1.00 59.50 257 GLU A CA 1
ATOM 2098 C C . GLU A 1 257 ? -50.498 -0.057 74.998 1.00 59.50 257 GLU A C 1
ATOM 2100 O O . GLU A 1 257 ? -51.299 0.604 75.651 1.00 59.50 257 GLU A O 1
ATOM 2105 N N . MET A 1 258 ? -49.422 -0.617 75.565 1.00 58.38 258 MET A N 1
ATOM 2106 C CA . MET A 1 258 ? -49.168 -0.535 77.014 1.00 58.38 258 MET A CA 1
ATOM 2107 C C . MET A 1 258 ? -48.846 0.884 77.510 1.00 58.38 258 MET A C 1
ATOM 2109 O O . MET A 1 258 ? -49.032 1.177 78.685 1.00 58.38 258 MET A O 1
ATOM 2113 N N . LEU A 1 259 ? -48.337 1.763 76.640 1.00 58.00 259 LEU A N 1
ATOM 2114 C CA . LEU A 1 259 ? -48.044 3.162 76.982 1.00 58.00 259 LEU A CA 1
ATOM 2115 C C . LEU A 1 259 ? -49.267 4.086 76.859 1.00 58.00 259 LEU A C 1
ATOM 2117 O O . LEU A 1 259 ? -49.223 5.202 77.369 1.00 58.00 259 LEU A O 1
ATOM 2121 N N . LEU A 1 260 ? -50.325 3.652 76.165 1.00 57.88 260 LEU A N 1
ATOM 2122 C CA . LEU A 1 260 ? -51.546 4.430 75.923 1.00 57.88 260 LEU A CA 1
ATOM 2123 C C . LEU A 1 260 ? -52.643 4.186 76.971 1.00 57.88 260 LEU A C 1
ATOM 2125 O O . LEU A 1 260 ? -53.608 4.948 77.011 1.00 57.88 260 LEU A O 1
ATOM 2129 N N . GLU A 1 261 ? -52.520 3.163 77.820 1.00 52.34 261 GLU A N 1
ATOM 2130 C CA . GLU A 1 261 ? -53.448 2.963 78.935 1.00 52.34 261 GLU A CA 1
ATOM 2131 C C . GLU A 1 261 ? -53.216 4.038 80.015 1.00 52.34 261 GLU A C 1
ATOM 2133 O O . GLU A 1 261 ? -52.253 3.991 80.779 1.00 52.34 261 GLU A O 1
ATOM 2138 N N . GLU A 1 262 ? -54.120 5.026 80.074 1.00 46.16 262 GLU A N 1
ATOM 2139 C CA . GLU A 1 262 ? -54.159 6.145 81.035 1.00 46.16 262 GLU A CA 1
ATOM 2140 C C . GLU A 1 262 ? -54.466 5.727 82.492 1.00 46.16 262 GLU A C 1
ATOM 2142 O O . GLU A 1 262 ? -55.164 6.421 83.231 1.00 46.16 262 GLU A O 1
ATOM 2147 N N . GLN A 1 263 ? -53.922 4.606 82.960 1.00 49.19 263 GLN A N 1
ATOM 2148 C CA . GLN A 1 263 ? -53.881 4.300 84.383 1.00 49.19 263 GLN A CA 1
ATOM 2149 C C . GLN A 1 263 ? -52.444 4.497 84.847 1.00 49.19 263 GLN A C 1
ATOM 2151 O O . GLN A 1 263 ? -51.545 3.805 84.379 1.00 49.19 263 GLN A O 1
ATOM 2156 N N . GLY A 1 264 ? -52.220 5.461 85.748 1.00 51.12 264 GLY A N 1
ATOM 2157 C CA . GLY A 1 264 ? -50.909 5.761 86.323 1.00 51.12 264 GLY A CA 1
ATOM 2158 C C . GLY A 1 264 ? -50.227 4.498 86.851 1.00 51.12 264 GLY A C 1
ATOM 2159 O O . GLY A 1 264 ? -50.466 4.078 87.981 1.00 51.12 264 GLY A O 1
ATOM 2160 N N . CYS A 1 265 ? -49.396 3.881 86.012 1.00 47.06 265 CYS A N 1
ATOM 2161 C CA . CYS A 1 265 ? -48.705 2.643 86.315 1.00 47.06 265 CYS A CA 1
ATOM 2162 C C . CYS A 1 265 ? -47.547 2.951 87.260 1.00 47.06 265 CYS A C 1
ATOM 2164 O O . CYS A 1 265 ? -46.431 3.258 86.835 1.00 47.06 265 CYS A O 1
ATOM 2166 N N . SER A 1 266 ? -47.785 2.824 88.563 1.00 48.19 266 SER A N 1
ATOM 2167 C CA . SER A 1 266 ? -46.711 2.488 89.489 1.00 48.19 266 SER A CA 1
ATOM 2168 C C . SER A 1 266 ? -46.251 1.065 89.166 1.00 48.19 266 SER A C 1
ATOM 2170 O O . SER A 1 266 ? -46.721 0.082 89.733 1.00 48.19 266 SER A O 1
ATOM 2172 N N . LEU A 1 267 ? -45.331 0.945 88.204 1.00 55.00 267 LEU A N 1
ATOM 2173 C CA . LEU A 1 267 ? -44.566 -0.283 88.011 1.00 55.00 267 LEU A CA 1
ATOM 2174 C C . LEU A 1 267 ? -43.987 -0.676 89.382 1.00 55.00 267 LEU A C 1
ATOM 2176 O O . LEU A 1 267 ? -43.356 0.172 90.024 1.00 55.00 267 LEU A O 1
ATOM 2180 N N . PRO A 1 268 ? -44.183 -1.917 89.865 1.00 53.31 268 PRO A N 1
ATOM 2181 C CA . PRO A 1 268 ? -43.538 -2.367 91.089 1.00 53.31 268 PRO A CA 1
ATOM 2182 C C . PRO A 1 268 ? -42.041 -2.105 90.940 1.00 53.31 268 PRO A C 1
ATOM 2184 O O . PRO A 1 268 ? -41.471 -2.483 89.915 1.00 53.31 268 PRO A O 1
ATOM 2187 N N . ALA A 1 269 ? -41.396 -1.456 91.913 1.00 57.62 269 ALA A N 1
ATOM 2188 C CA . ALA A 1 269 ? -39.954 -1.185 91.900 1.00 57.62 269 ALA A CA 1
ATOM 2189 C C . ALA A 1 269 ? -39.145 -2.473 92.155 1.00 57.62 269 ALA A C 1
ATOM 2191 O O . ALA A 1 269 ? -38.310 -2.556 93.053 1.00 57.62 269 ALA A O 1
ATOM 2192 N N . THR A 1 270 ? -39.441 -3.522 91.392 1.00 69.50 270 THR A N 1
ATOM 2193 C CA . THR A 1 270 ? -38.681 -4.761 91.364 1.00 69.50 270 THR A CA 1
ATOM 2194 C C . THR A 1 270 ? -37.385 -4.540 90.583 1.00 69.50 270 THR A C 1
ATOM 2196 O O . THR A 1 270 ? -37.373 -3.801 89.598 1.00 69.50 270 THR A O 1
ATOM 2199 N N . PRO A 1 271 ? -36.278 -5.194 90.957 1.00 68.94 271 PRO A N 1
ATOM 2200 C CA . PRO A 1 271 ? -35.017 -5.072 90.226 1.00 68.94 271 PRO A CA 1
ATOM 2201 C C . PRO A 1 271 ? -35.144 -5.446 88.736 1.00 68.94 271 PRO A C 1
ATOM 2203 O O . PRO A 1 271 ? -34.431 -4.881 87.909 1.00 68.94 271 PRO A O 1
ATOM 2206 N N . GLN A 1 272 ? -36.088 -6.329 88.384 1.00 68.81 272 GLN A N 1
ATOM 2207 C CA . GLN A 1 272 ? -36.359 -6.725 87.000 1.00 68.81 272 GLN A CA 1
ATOM 2208 C C . GLN A 1 272 ? -37.019 -5.604 86.182 1.00 68.81 272 GLN A C 1
ATOM 2210 O O . GLN A 1 272 ? -36.507 -5.257 85.124 1.00 68.81 272 GLN A O 1
ATOM 2215 N N . SER A 1 273 ? -38.079 -4.965 86.690 1.00 71.38 273 SER A N 1
ATOM 2216 C CA . SER A 1 273 ? -38.748 -3.853 85.990 1.00 71.38 273 SER A CA 1
ATOM 2217 C C . SER A 1 273 ? -37.822 -2.649 85.787 1.00 71.38 273 SER A C 1
ATOM 2219 O O . SER A 1 273 ? -37.869 -1.993 84.749 1.00 71.38 273 SER A O 1
ATOM 2221 N N . ILE A 1 274 ? -36.919 -2.390 86.738 1.00 71.06 274 ILE A N 1
ATOM 2222 C CA . ILE A 1 274 ? -35.881 -1.358 86.605 1.00 71.06 274 ILE A CA 1
ATOM 2223 C C . ILE A 1 274 ? -34.861 -1.744 85.520 1.00 71.06 274 ILE A C 1
ATOM 2225 O O . ILE A 1 274 ? -34.406 -0.875 84.776 1.00 71.06 274 ILE A O 1
ATOM 2229 N N . SER A 1 275 ? -34.495 -3.026 85.413 1.00 71.81 275 SER A N 1
ATOM 2230 C CA . SER A 1 275 ? -33.603 -3.529 84.358 1.00 71.81 275 SER A CA 1
ATOM 2231 C C . SER A 1 275 ? -34.241 -3.417 82.972 1.00 71.81 275 SER A C 1
ATOM 2233 O O . SER A 1 275 ? -33.596 -2.940 82.038 1.00 71.81 275 SER A O 1
ATOM 2235 N N . ASP A 1 276 ? -35.514 -3.787 82.846 1.00 76.25 276 ASP A N 1
ATOM 2236 C CA . ASP A 1 276 ? -36.252 -3.729 81.583 1.00 76.25 276 ASP A CA 1
ATOM 2237 C C . ASP A 1 276 ? -36.457 -2.273 81.131 1.00 76.25 276 ASP A C 1
ATOM 2239 O O . ASP A 1 276 ? -36.236 -1.944 79.965 1.00 76.25 276 ASP A O 1
ATOM 2243 N N . LEU A 1 277 ? -36.761 -1.362 82.066 1.00 79.94 277 LEU A N 1
ATOM 2244 C CA . LEU A 1 277 ? -36.850 0.074 81.790 1.00 79.94 277 LEU A CA 1
ATOM 2245 C C . LEU A 1 277 ? -35.497 0.657 81.352 1.00 79.94 277 LEU A C 1
ATOM 2247 O O . LEU A 1 277 ? -35.444 1.451 80.414 1.00 79.94 277 LEU A O 1
ATOM 2251 N N . LYS A 1 278 ? -34.391 0.253 81.996 1.00 73.56 278 LYS A N 1
ATOM 2252 C CA . LYS A 1 278 ? -33.034 0.641 81.575 1.00 73.56 278 LYS A CA 1
ATOM 2253 C C . LYS A 1 278 ? -32.721 0.130 80.171 1.00 73.56 278 LYS A C 1
ATOM 2255 O O . LYS A 1 278 ? -32.202 0.895 79.361 1.00 73.56 278 LYS A O 1
ATOM 2260 N N . SER A 1 279 ? -33.059 -1.120 79.859 1.00 72.00 279 SER A N 1
ATOM 2261 C CA . SER A 1 279 ? -32.874 -1.692 78.521 1.00 72.00 279 SER A CA 1
ATOM 2262 C C . SER A 1 279 ? -33.683 -0.931 77.468 1.00 72.00 279 SER A C 1
ATOM 2264 O O . SER A 1 279 ? -33.120 -0.532 76.450 1.00 72.00 279 SER A O 1
ATOM 2266 N N . LEU A 1 280 ? -34.954 -0.624 77.748 1.00 81.19 280 LEU A N 1
ATOM 2267 C CA . LEU A 1 280 ? -35.800 0.173 76.859 1.00 81.19 280 LEU A CA 1
ATOM 2268 C C . LEU A 1 280 ? -35.250 1.593 76.658 1.00 81.19 280 LEU A C 1
ATOM 2270 O O . LEU A 1 280 ? -35.174 2.063 75.526 1.00 81.19 280 LEU A O 1
ATOM 2274 N N . ALA A 1 281 ? -34.826 2.269 77.729 1.00 74.38 281 ALA A N 1
ATOM 2275 C CA . ALA A 1 281 ? -34.218 3.596 77.639 1.00 74.38 281 ALA A CA 1
ATOM 2276 C C . ALA A 1 281 ? -32.931 3.583 76.797 1.00 74.38 281 ALA A C 1
ATOM 2278 O O . ALA A 1 281 ? -32.705 4.497 76.006 1.00 74.38 281 ALA A O 1
ATOM 2279 N N . THR A 1 282 ? -32.120 2.529 76.922 1.00 72.06 282 THR A N 1
ATOM 2280 C CA . THR A 1 282 ? -30.893 2.353 76.130 1.00 72.06 282 THR A CA 1
ATOM 2281 C C . THR A 1 282 ? -31.225 2.135 74.653 1.00 72.06 282 THR A C 1
ATOM 2283 O O . THR A 1 282 ? -30.684 2.835 73.803 1.00 72.06 282 THR A O 1
ATOM 2286 N N . ALA A 1 283 ? -32.201 1.275 74.346 1.00 76.50 283 ALA A N 1
ATOM 2287 C CA . ALA A 1 283 ? -32.657 1.036 72.976 1.00 76.50 283 ALA A CA 1
ATOM 2288 C C . ALA A 1 283 ? -33.267 2.295 72.327 1.00 76.50 283 ALA A C 1
ATOM 2290 O O . ALA A 1 283 ? -33.043 2.574 71.147 1.00 76.50 283 ALA A O 1
ATOM 2291 N N . LEU A 1 284 ? -34.018 3.098 73.090 1.00 84.31 284 LEU A N 1
ATOM 2292 C CA . LEU A 1 284 ? -34.552 4.377 72.614 1.00 84.31 284 LEU A CA 1
ATOM 2293 C C . LEU A 1 284 ? -33.438 5.403 72.362 1.00 84.31 284 LEU A C 1
ATOM 2295 O O . LEU A 1 284 ? -33.492 6.114 71.358 1.00 84.31 284 LEU A O 1
ATOM 2299 N N . LEU A 1 285 ? -32.418 5.465 73.225 1.00 82.75 285 LEU A N 1
ATOM 2300 C CA . LEU A 1 285 ? -31.242 6.318 73.024 1.00 82.75 285 LEU A CA 1
ATOM 2301 C C . LEU A 1 285 ? -30.447 5.909 71.779 1.00 82.75 285 LEU A C 1
ATOM 2303 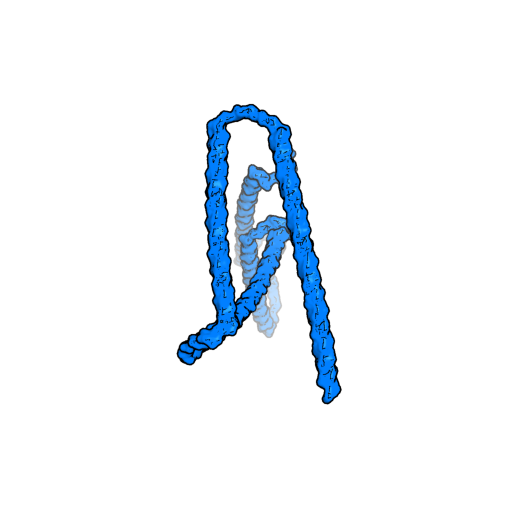O O . LEU A 1 285 ? -30.094 6.777 70.982 1.00 82.75 285 LEU A O 1
ATOM 2307 N N . GLU A 1 286 ? -30.223 4.610 71.576 1.00 80.69 286 GLU A N 1
ATOM 2308 C CA . GLU A 1 286 ? -29.587 4.064 70.370 1.00 80.69 286 GLU A CA 1
ATOM 2309 C C . GLU A 1 286 ? -30.397 4.421 69.117 1.00 80.69 286 GLU A C 1
ATOM 2311 O O . GLU A 1 286 ? -29.851 4.980 68.168 1.00 80.69 286 GLU A O 1
ATOM 2316 N N . THR A 1 287 ? -31.722 4.249 69.155 1.00 88.31 287 THR A N 1
ATOM 2317 C CA . THR A 1 287 ? -32.614 4.610 68.038 1.00 88.31 287 THR A CA 1
ATOM 2318 C C . THR A 1 287 ? -32.563 6.110 67.718 1.00 88.31 287 THR A C 1
ATOM 2320 O O . THR A 1 287 ? -32.584 6.513 66.553 1.00 88.31 287 THR A O 1
ATOM 2323 N N . ILE A 1 288 ? -32.513 6.974 68.738 1.00 89.00 288 ILE A N 1
ATOM 2324 C CA . ILE A 1 288 ? -32.365 8.425 68.549 1.00 89.00 288 ILE A CA 1
ATOM 2325 C C . ILE A 1 288 ? -30.991 8.747 67.955 1.00 89.00 288 ILE A C 1
ATOM 2327 O O . ILE A 1 288 ? -30.891 9.609 67.079 1.00 89.00 288 ILE A O 1
ATOM 2331 N N . HIS A 1 289 ? -29.935 8.070 68.407 1.00 88.00 289 HIS A N 1
ATOM 2332 C CA . HIS A 1 289 ? -28.587 8.260 67.885 1.00 88.00 289 HIS A CA 1
ATOM 2333 C C . HIS A 1 289 ? -28.495 7.864 66.406 1.00 88.00 289 HIS A C 1
ATOM 2335 O O . HIS A 1 289 ? -28.034 8.664 65.590 1.00 88.00 289 HIS A O 1
ATOM 2341 N N . GLU A 1 290 ? -29.033 6.702 66.035 1.00 90.88 290 GLU A N 1
ATOM 2342 C CA . GLU A 1 290 ? -29.123 6.246 64.645 1.00 90.88 290 GLU A CA 1
ATOM 2343 C C . GLU A 1 290 ? -29.916 7.224 63.772 1.00 90.88 290 GLU A C 1
ATOM 2345 O O . GLU A 1 290 ? -29.447 7.639 62.711 1.00 90.88 290 GLU A O 1
ATOM 2350 N N . LYS A 1 291 ? -31.095 7.672 64.227 1.00 93.00 291 LYS A N 1
ATOM 2351 C CA . LYS A 1 291 ? -31.896 8.665 63.490 1.00 93.00 291 LYS A CA 1
ATOM 2352 C C . LYS A 1 291 ? -31.150 9.986 63.306 1.00 93.00 291 LYS A C 1
ATOM 2354 O O . LYS A 1 291 ? -31.214 10.576 62.228 1.00 93.00 291 LYS A O 1
ATOM 2359 N N . ASN A 1 292 ? -30.423 10.446 64.323 1.00 90.88 292 ASN A N 1
ATOM 2360 C CA . ASN A 1 292 ? -29.590 11.642 64.212 1.00 90.88 292 ASN A CA 1
ATOM 2361 C C . ASN A 1 292 ? -28.464 11.457 63.191 1.00 90.88 292 ASN A C 1
ATOM 2363 O O . ASN A 1 292 ? -28.228 12.361 62.388 1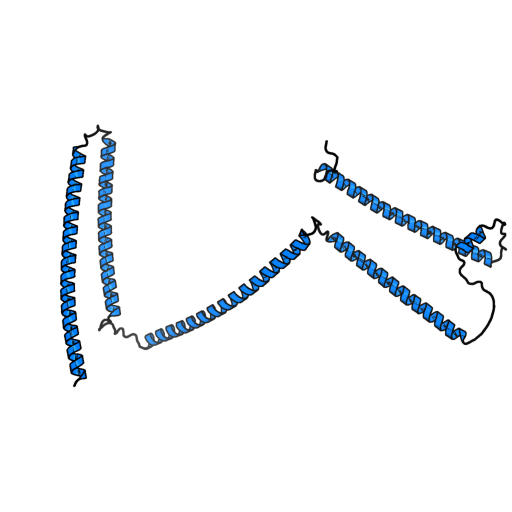.00 90.88 292 ASN A O 1
ATOM 2367 N N . LEU A 1 293 ? -27.815 10.292 63.172 1.00 94.56 293 LEU A N 1
ATOM 2368 C CA . LEU A 1 293 ? -26.779 9.963 62.197 1.00 94.56 293 LEU A CA 1
ATOM 2369 C C . LEU A 1 293 ? -27.341 9.961 60.765 1.00 94.56 293 LEU A C 1
ATOM 2371 O O . LEU A 1 293 ? -26.769 10.591 59.875 1.00 94.56 293 LEU A O 1
ATOM 2375 N N . VAL A 1 294 ? -28.511 9.352 60.548 1.00 94.31 294 VAL A N 1
ATOM 2376 C CA . VAL A 1 294 ? -29.207 9.369 59.247 1.00 94.31 294 VAL A CA 1
ATOM 2377 C C . VAL A 1 294 ? -29.527 10.800 58.808 1.00 94.31 294 VAL A C 1
ATOM 2379 O O . VAL A 1 294 ? -29.254 11.172 57.667 1.00 94.31 294 VAL A O 1
ATOM 2382 N N . ILE A 1 295 ? -30.042 11.643 59.709 1.00 95.06 295 ILE A N 1
ATOM 2383 C CA . ILE A 1 295 ? -30.311 13.058 59.409 1.00 95.06 295 ILE A CA 1
ATOM 2384 C C . ILE A 1 295 ? -29.015 13.804 59.065 1.00 95.06 295 ILE A C 1
ATOM 2386 O O . ILE A 1 295 ? -29.008 14.621 58.141 1.00 95.06 295 ILE A O 1
ATOM 2390 N N . GLN A 1 296 ? -27.911 13.539 59.768 1.00 93.69 296 GLN A N 1
ATOM 2391 C CA . GLN A 1 296 ? -26.610 14.136 59.461 1.00 93.69 296 GLN A CA 1
ATOM 2392 C C . GLN A 1 296 ? -26.108 13.727 58.071 1.00 93.69 296 GLN A C 1
ATOM 2394 O O . GLN A 1 296 ? -25.736 14.603 57.286 1.00 93.69 296 GLN A O 1
ATOM 2399 N N . HIS A 1 297 ? -26.166 12.438 57.724 1.00 96.88 297 HIS A N 1
ATOM 2400 C CA . HIS A 1 297 ? -25.819 11.960 56.383 1.00 96.88 297 HIS A CA 1
ATOM 2401 C C . HIS A 1 297 ? -26.718 12.570 55.305 1.00 96.88 297 HIS A C 1
ATOM 2403 O O . HIS A 1 297 ? -26.218 13.004 54.263 1.00 96.88 297 HIS A O 1
ATOM 2409 N N . GLN A 1 298 ? -28.023 12.690 55.563 1.00 95.25 298 GLN A N 1
ATOM 2410 C CA . GLN A 1 298 ? -28.950 13.336 54.637 1.00 95.25 298 GLN A CA 1
ATOM 2411 C C . GLN A 1 298 ? -28.602 14.815 54.435 1.00 95.25 298 GLN A C 1
ATOM 2413 O O . GLN A 1 298 ? -28.563 15.292 53.302 1.00 95.25 298 GLN A O 1
ATOM 2418 N N . ARG A 1 299 ? -28.297 15.553 55.511 1.00 95.81 299 ARG A N 1
ATOM 2419 C CA . ARG A 1 299 ? -27.858 16.957 55.430 1.00 95.81 299 ARG A CA 1
ATOM 2420 C C . ARG A 1 299 ? -26.557 17.097 54.644 1.00 95.81 299 ARG A C 1
ATOM 2422 O O . ARG A 1 299 ? -26.442 18.008 53.829 1.00 95.81 299 ARG A O 1
ATOM 2429 N N . HIS A 1 300 ? -25.598 16.199 54.861 1.00 95.44 300 HIS A N 1
ATOM 2430 C CA . HIS A 1 300 ? -24.340 16.190 54.119 1.00 95.44 300 HIS A CA 1
ATOM 2431 C C . HIS A 1 300 ? -24.568 15.929 52.624 1.00 95.44 300 HIS A C 1
ATOM 2433 O O . HIS A 1 300 ? -24.075 16.676 51.781 1.00 95.44 300 HIS A O 1
ATOM 2439 N N . THR A 1 301 ? -25.396 14.937 52.298 1.00 95.12 301 THR A N 1
ATOM 2440 C CA . THR A 1 301 ? -25.768 14.602 50.917 1.00 95.12 301 THR A CA 1
ATOM 2441 C C . THR A 1 301 ? -26.478 15.771 50.237 1.00 95.12 301 THR A C 1
ATOM 2443 O O . THR A 1 301 ? -26.086 16.184 49.148 1.00 95.12 301 THR A O 1
ATOM 2446 N N . ASN A 1 302 ? -27.455 16.384 50.909 1.00 95.19 302 ASN A N 1
ATOM 2447 C CA . ASN A 1 302 ? -28.151 17.567 50.403 1.00 95.19 302 ASN A CA 1
ATOM 2448 C C . ASN A 1 302 ? -27.196 18.748 50.190 1.00 95.19 302 ASN A C 1
ATOM 2450 O O . ASN A 1 302 ? -27.363 19.496 49.231 1.00 95.19 302 ASN A O 1
ATOM 2454 N N . ARG A 1 303 ? -26.170 18.907 51.035 1.00 96.81 303 ARG A N 1
ATOM 2455 C CA . ARG A 1 303 ? -25.137 19.935 50.851 1.00 96.81 303 ARG A CA 1
ATOM 2456 C C . ARG A 1 303 ? -24.301 19.684 49.595 1.00 96.81 303 ARG A C 1
ATOM 2458 O O . ARG A 1 303 ? -24.058 20.621 48.842 1.00 96.81 303 ARG A O 1
ATOM 2465 N N . ILE A 1 304 ? -23.893 18.438 49.344 1.00 95.44 304 ILE A N 1
ATOM 2466 C CA . ILE A 1 304 ? -23.171 18.068 48.115 1.00 95.44 304 ILE A CA 1
ATOM 2467 C C . ILE A 1 304 ? -24.047 18.321 46.885 1.00 95.44 304 ILE A C 1
ATOM 2469 O O . ILE A 1 304 ? -23.587 18.934 45.922 1.00 95.44 304 ILE A O 1
ATOM 2473 N N . LEU A 1 305 ? -25.311 17.887 46.919 1.00 96.25 305 LEU A N 1
ATOM 2474 C CA . LEU A 1 305 ? -26.261 18.120 45.830 1.00 96.25 305 LEU A CA 1
ATOM 2475 C C . LEU A 1 305 ? -26.468 19.618 45.584 1.00 96.25 305 LEU A C 1
ATOM 2477 O O . LEU A 1 305 ? -26.369 20.054 44.442 1.00 96.25 305 LEU A O 1
ATOM 2481 N N . GLY A 1 306 ? -26.655 20.412 46.641 1.00 95.62 306 GLY A N 1
ATOM 2482 C CA . GLY A 1 306 ? -26.774 21.867 46.548 1.00 95.62 306 GLY A CA 1
ATOM 2483 C C . GLY A 1 306 ? -25.547 22.525 45.910 1.00 95.62 306 GLY A C 1
ATOM 2484 O O . GLY A 1 306 ? -25.696 23.367 45.029 1.00 95.62 306 GLY A O 1
ATOM 2485 N N . ASN A 1 307 ? -24.335 22.091 46.273 1.00 95.75 307 ASN A N 1
ATOM 2486 C CA . ASN A 1 307 ? -23.106 22.583 45.644 1.00 95.75 307 ASN A CA 1
ATOM 2487 C C . ASN A 1 307 ? -23.054 22.252 44.143 1.00 95.75 307 ASN A C 1
ATOM 2489 O O . ASN A 1 307 ? -22.741 23.127 43.339 1.00 95.75 307 ASN A O 1
ATOM 2493 N N . ARG A 1 308 ? -23.410 21.019 43.753 1.00 96.75 308 ARG A N 1
ATOM 2494 C CA . ARG A 1 308 ? -23.442 20.609 42.337 1.00 96.75 308 ARG A CA 1
ATOM 2495 C C . ARG A 1 308 ? -24.492 21.383 41.543 1.00 96.75 308 ARG A C 1
ATOM 2497 O O . ARG A 1 308 ? -24.216 21.772 40.414 1.00 96.75 308 ARG A O 1
ATOM 2504 N N . VAL A 1 309 ? -25.666 21.635 42.123 1.00 96.31 309 VAL A N 1
ATOM 2505 C CA . VAL A 1 309 ? -26.698 22.485 41.507 1.00 96.31 309 VAL A CA 1
ATOM 2506 C C . VAL A 1 309 ? -26.160 23.900 41.301 1.00 96.31 309 VAL A C 1
ATOM 2508 O O . VAL A 1 309 ? -26.235 24.409 40.189 1.00 96.31 309 VAL A O 1
ATOM 2511 N N . ALA A 1 310 ? -25.511 24.493 42.305 1.00 94.81 310 ALA A N 1
ATOM 2512 C CA . ALA A 1 310 ? -24.905 25.818 42.174 1.00 94.81 310 ALA A CA 1
ATOM 2513 C C . ALA A 1 310 ? -23.778 25.868 41.117 1.00 94.81 310 ALA A C 1
ATOM 2515 O O . ALA A 1 310 ? -23.626 26.870 40.416 1.00 94.81 310 ALA A O 1
ATOM 2516 N N . ASP A 1 311 ? -22.978 24.803 40.980 1.00 94.94 311 ASP A N 1
ATOM 2517 C CA . ASP A 1 311 ? -21.984 24.668 39.906 1.00 94.94 311 ASP A CA 1
ATOM 2518 C C . ASP A 1 311 ? -22.646 24.615 38.523 1.00 94.94 311 ASP A C 1
ATOM 2520 O O . ASP A 1 311 ? -22.191 25.288 37.595 1.00 94.94 311 ASP A O 1
ATOM 2524 N N . LEU A 1 312 ? -23.718 23.831 38.382 1.00 94.75 312 LEU A N 1
ATOM 2525 C CA . LEU A 1 312 ? -24.475 23.715 37.136 1.00 94.75 312 LEU A CA 1
ATOM 2526 C C . LEU A 1 312 ? -25.150 25.036 36.767 1.00 94.75 312 LEU A C 1
ATOM 2528 O O . LEU A 1 312 ? -25.042 25.455 35.621 1.00 94.75 312 LEU A O 1
ATOM 2532 N N . GLU A 1 313 ? -25.758 25.735 37.724 1.00 93.81 313 GLU A N 1
ATOM 2533 C CA . GLU A 1 313 ? -26.332 27.068 37.516 1.00 93.81 313 GLU A CA 1
ATOM 2534 C C . GLU A 1 313 ? -25.277 28.085 37.061 1.00 93.81 313 GLU A C 1
ATOM 2536 O O . GLU A 1 313 ? -25.542 28.903 36.180 1.00 93.81 313 GLU A O 1
ATOM 2541 N N . ARG A 1 314 ? -24.059 28.034 37.621 1.00 93.00 314 ARG A N 1
ATOM 2542 C CA . ARG A 1 314 ? -22.944 28.877 37.163 1.00 93.00 314 ARG A CA 1
ATOM 2543 C C . ARG A 1 314 ? -22.534 28.547 35.734 1.00 93.00 314 ARG A C 1
ATOM 2545 O O . ARG A 1 314 ? -22.425 29.461 34.923 1.00 93.00 314 ARG A O 1
ATOM 2552 N N . LYS A 1 315 ? -22.343 27.263 35.415 1.00 93.44 315 LYS A N 1
ATOM 2553 C CA . LYS A 1 315 ? -22.007 26.819 34.053 1.00 93.44 315 LYS A CA 1
ATOM 2554 C C . LYS A 1 315 ? -23.092 27.216 33.052 1.00 93.44 315 LYS A C 1
ATOM 2556 O O . LYS A 1 315 ? -22.761 27.693 31.973 1.00 93.44 315 LYS A O 1
ATOM 2561 N N . LEU A 1 316 ? -24.364 27.083 33.427 1.00 88.25 316 LEU A N 1
ATOM 2562 C CA . LEU A 1 316 ? -25.501 27.474 32.599 1.00 88.25 316 LEU A CA 1
ATOM 2563 C C . LEU A 1 316 ? -25.482 28.976 32.301 1.00 88.25 316 LEU A C 1
ATOM 2565 O O . LEU A 1 316 ? -25.528 29.353 31.137 1.00 88.25 316 LEU A O 1
ATOM 2569 N N . LYS A 1 317 ? -25.293 29.825 33.319 1.00 87.94 317 LYS A N 1
ATOM 2570 C CA . LYS A 1 317 ? -25.135 31.279 33.132 1.00 87.94 317 LYS A CA 1
ATOM 2571 C C . LYS A 1 317 ? -23.958 31.626 32.218 1.00 87.94 317 LYS A C 1
ATOM 2573 O O . LYS A 1 317 ? -24.062 32.530 31.398 1.00 87.94 317 LYS A O 1
ATOM 2578 N N . THR A 1 318 ? -22.832 30.918 32.326 1.00 87.62 318 THR A N 1
ATOM 2579 C CA . THR A 1 318 ? -21.693 31.112 31.412 1.00 87.62 318 THR A CA 1
ATOM 2580 C C . THR A 1 318 ? -22.054 30.748 29.968 1.00 87.62 318 THR A C 1
ATOM 2582 O O . THR A 1 318 ? -21.664 31.461 29.043 1.00 87.62 318 THR A O 1
ATOM 2585 N N . LEU A 1 319 ? -22.818 29.672 29.761 1.00 85.81 319 LEU A N 1
ATOM 2586 C CA . LEU A 1 319 ? -23.310 29.273 28.439 1.00 85.81 319 LEU A CA 1
ATOM 2587 C C . LEU A 1 319 ? -24.339 30.264 27.866 1.00 85.81 319 LEU A C 1
ATOM 2589 O O . LEU A 1 319 ? -24.294 30.542 26.670 1.00 85.81 319 LEU A O 1
ATOM 2593 N N . GLU A 1 320 ? -25.196 30.853 28.707 1.00 84.62 320 GLU A N 1
ATOM 2594 C CA . GLU A 1 320 ? -26.104 31.945 28.315 1.00 84.62 320 GLU A CA 1
ATOM 2595 C C . GLU A 1 320 ? -25.335 33.187 27.850 1.00 84.62 320 GLU A C 1
ATOM 2597 O O . GLU A 1 320 ? -25.589 33.711 26.769 1.00 84.62 320 GLU A O 1
ATOM 2602 N N . VAL A 1 321 ? -24.355 33.645 28.639 1.00 82.31 321 VAL A N 1
ATOM 2603 C CA . VAL A 1 321 ? -23.562 34.850 28.325 1.00 82.31 321 VAL A CA 1
ATOM 2604 C C . VAL A 1 321 ? -22.699 34.661 27.074 1.00 82.31 321 VAL A C 1
ATOM 2606 O O . VAL A 1 321 ? -22.483 35.610 26.325 1.00 82.31 321 VAL A O 1
ATOM 2609 N N . SER A 1 322 ? -22.217 33.443 26.825 1.00 82.50 322 SER A N 1
ATOM 2610 C CA . SER A 1 322 ? -21.436 33.110 25.624 1.00 82.50 322 SER A CA 1
ATOM 2611 C C . SER A 1 322 ? -22.292 32.858 24.376 1.00 82.50 322 SER A C 1
ATOM 2613 O O . SER A 1 322 ? -21.738 32.606 23.308 1.00 82.50 322 SER A O 1
ATOM 2615 N N . GLY A 1 323 ? -23.625 32.929 24.481 1.00 77.50 323 GLY A N 1
ATOM 2616 C CA . GLY A 1 323 ? -24.550 32.719 23.362 1.00 77.50 323 GLY A CA 1
ATOM 2617 C C . GLY A 1 323 ? -24.631 31.269 22.868 1.00 77.50 323 GLY A C 1
ATOM 2618 O O . GLY A 1 323 ? -25.264 31.006 21.849 1.00 77.50 323 GLY A O 1
ATOM 2619 N N . LEU A 1 324 ? -24.006 30.325 23.580 1.00 71.31 324 LEU A N 1
ATOM 2620 C CA . LEU A 1 324 ? -23.997 28.892 23.259 1.00 71.31 324 LEU A CA 1
ATOM 2621 C C . LEU A 1 324 ? -25.259 28.173 23.745 1.00 71.31 324 LEU A C 1
ATOM 2623 O O . LEU A 1 324 ? -25.518 27.034 23.358 1.00 71.31 324 LEU A O 1
ATOM 2627 N N . TRP A 1 325 ? -26.046 28.830 24.593 1.00 72.25 325 TRP A N 1
ATOM 2628 C CA . TRP A 1 325 ? -27.335 28.341 25.046 1.00 72.25 325 TRP A CA 1
ATOM 2629 C C . TRP A 1 325 ? -28.292 29.514 25.258 1.00 72.25 325 TRP A C 1
ATOM 2631 O O . TRP A 1 325 ? -27.914 30.544 25.806 1.00 72.25 325 TRP A O 1
ATOM 2641 N N . SER A 1 326 ? -29.540 29.367 24.822 1.00 67.94 326 SER A N 1
ATOM 2642 C CA . SER A 1 326 ? -30.617 30.309 25.125 1.00 67.94 326 SER A CA 1
ATOM 2643 C C . SER A 1 326 ? -31.870 29.527 25.493 1.00 67.94 326 SER A C 1
ATOM 2645 O O . SER A 1 326 ? -32.161 28.479 24.912 1.00 67.94 326 SER A O 1
ATOM 2647 N N . LEU A 1 327 ? -32.598 30.017 26.497 1.00 64.88 327 LEU A N 1
ATOM 2648 C CA . LEU A 1 327 ? -33.875 29.437 26.898 1.00 64.88 327 LEU A CA 1
ATOM 2649 C C . LEU A 1 327 ? -34.875 29.533 25.732 1.00 64.88 327 LEU A C 1
ATOM 2651 O O . LEU A 1 327 ? -35.128 30.643 25.249 1.00 64.88 327 LEU A O 1
ATOM 2655 N N . PRO A 1 328 ? -35.486 28.413 25.298 1.00 59.62 328 PRO A N 1
ATOM 2656 C CA . PRO A 1 328 ? -36.553 28.453 24.308 1.00 59.62 328 PRO A CA 1
ATOM 2657 C C . PRO A 1 328 ? -37.700 29.320 24.844 1.00 59.62 328 PRO A C 1
ATOM 2659 O O . PRO A 1 328 ? -38.308 28.981 25.858 1.00 59.62 328 PRO A O 1
ATOM 2662 N N . GLY A 1 329 ? -37.976 30.453 24.190 1.00 61.22 329 GLY A N 1
ATOM 2663 C CA . GLY A 1 329 ? -39.107 31.330 24.527 1.00 61.22 329 GLY A CA 1
ATOM 2664 C C . GLY A 1 329 ? -38.772 32.724 25.066 1.00 61.22 329 GLY A C 1
ATOM 2665 O O . GLY A 1 329 ? -39.683 33.421 25.504 1.00 61.22 329 GLY A O 1
ATOM 2666 N N . ARG A 1 330 ? -37.511 33.174 25.019 1.00 54.41 330 ARG A N 1
ATOM 2667 C CA . ARG A 1 330 ? -37.144 34.567 25.343 1.00 54.41 330 ARG A CA 1
ATOM 2668 C C . ARG A 1 330 ? -36.497 35.289 24.157 1.00 54.41 330 ARG A C 1
ATOM 2670 O O . ARG A 1 330 ? -35.416 35.849 24.264 1.00 54.41 330 ARG A O 1
ATOM 2677 N N . SER A 1 331 ? -37.168 35.245 23.012 1.00 40.91 331 SER A N 1
ATOM 2678 C CA . SER A 1 331 ? -36.917 36.150 21.890 1.00 40.91 331 SER A CA 1
ATOM 2679 C C . SER A 1 331 ? -37.700 37.443 22.123 1.00 40.91 331 SER A C 1
ATOM 2681 O O . SER A 1 331 ? -38.926 37.433 21.999 1.00 40.91 331 SER A O 1
ATOM 2683 N N . ASN A 1 332 ? -37.000 38.517 22.490 1.00 40.47 332 ASN A N 1
ATOM 2684 C CA . ASN A 1 332 ? -37.436 39.876 22.165 1.00 40.47 332 ASN A CA 1
ATOM 2685 C C . ASN A 1 332 ? -36.770 40.289 20.859 1.00 40.47 332 ASN A C 1
ATOM 2687 O O . ASN A 1 332 ? -35.555 40.004 20.735 1.00 40.47 332 ASN A O 1
#

pLDDT: mean 81.72, std 17.44, range [37.25, 98.56]

Solvent-accessible surface area (backbone atoms only — not comparable to full-atom values): 19007 Å² total; per-residue (Å²): 112,71,69,58,55,53,52,52,52,53,51,52,54,50,52,54,51,51,54,50,52,51,52,53,50,53,52,53,51,52,52,53,53,50,53,52,51,53,52,50,54,52,50,52,53,51,52,52,50,53,51,54,52,50,54,50,53,62,71,71,51,81,83,77,81,89,69,68,65,74,58,56,54,48,54,50,50,52,50,52,49,51,52,48,52,52,52,50,51,51,51,50,53,52,50,54,51,53,51,52,50,50,50,51,51,50,51,52,51,52,51,48,43,67,70,70,50,41,96,77,65,78,67,72,75,65,57,69,64,62,54,51,52,52,49,53,50,52,52,51,52,48,54,53,49,54,52,49,53,52,51,52,50,54,54,49,52,53,50,49,52,53,50,51,52,51,49,54,53,48,52,51,49,51,52,52,49,51,53,48,46,44,70,60,61,72,43,86,89,57,78,78,54,61,66,60,52,52,50,50,53,51,51,50,51,54,52,49,50,52,52,51,50,51,52,51,51,50,52,51,49,51,51,51,51,51,51,53,48,50,52,47,57,67,48,63,77,62,75,91,79,88,88,85,92,85,86,70,87,79,50,75,65,60,57,51,56,69,69,63,56,92,60,91,73,78,69,69,91,42,75,64,55,55,50,52,52,51,51,51,53,49,53,51,51,51,52,51,50,52,52,50,50,53,51,50,52,48,52,51,50,53,50,54,51,50,52,52,50,54,52,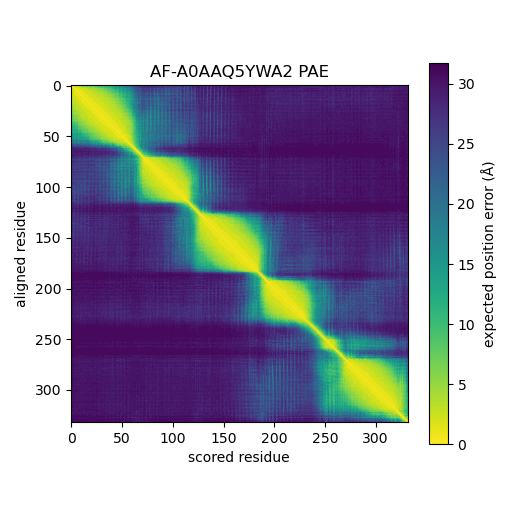50,53,51,52,49,51,52,32,42,76,69,67,77,40,75,73,92,87,75,83,128

Mean predicted aligned error: 23.93 Å

InterPro domains:
  IPR019179 Coiled-coil domain-containing protein 149 [PF09789] (8-319)
  IPR019179 Coiled-coil domain-containing protein 149 [PTHR21682] (3-331)

Sequence (332 aa):
FIKFLVCKRKLESKKEALLILSKELDTCQQERDQYKLMANQLRERHQGLKKKYRELILFLIPSPPPAPQVNLAQLLRDSRERAKQLAEEVKELTQRLAEAQGDNKLLRMTITRQRLGDEEVGVRHFPAHEREDLVCQLERAGLQMEEMEHNMKALTDELQDVKAERSVFREKADRLNVELNHILGNREARIIDVDALCMENRYLHDRFSQLQEEVNLLKSNIMKYKTALERRKNSSTYGKSNNSPLTGVLSAKQVQEMLLEEQGCSLPATPQSISDLKSLATALLETIHEKNLVIQHQRHTNRILGNRVADLERKLKTLEVSGLWSLPGRSN

Radius of gyration: 62.9 Å; Cα contacts (8 Å, |Δi|>4): 18; chains: 1; bounding box: 100×99×160 Å